Protein AF-A0A916VW01-F1 (afdb_monomer_lite)

Structure (mmCIF, N/CA/C/O backbone):
data_AF-A0A916VW01-F1
#
_entry.id   AF-A0A916VW01-F1
#
loop_
_atom_site.group_PDB
_atom_site.id
_atom_site.type_symbol
_atom_site.label_atom_id
_atom_site.label_alt_id
_atom_site.label_comp_id
_atom_site.label_asym_id
_atom_site.label_entity_id
_atom_site.label_seq_id
_atom_site.pdbx_PDB_ins_code
_atom_site.Cartn_x
_atom_site.Cartn_y
_atom_site.Cartn_z
_atom_site.occupancy
_atom_site.B_iso_or_equiv
_atom_site.auth_seq_id
_atom_site.auth_comp_id
_atom_site.auth_asym_id
_atom_site.auth_atom_id
_atom_site.pdbx_PDB_model_num
ATOM 1 N N . MET A 1 1 ? 14.155 -18.644 13.201 1.00 43.50 1 MET A N 1
ATOM 2 C CA . MET A 1 1 ? 13.902 -17.937 11.927 1.00 43.50 1 MET A CA 1
ATOM 3 C C . MET A 1 1 ? 12.798 -16.936 12.196 1.00 43.50 1 MET A C 1
ATOM 5 O O . MET A 1 1 ? 11.832 -17.319 12.841 1.00 43.50 1 MET A O 1
ATOM 9 N N . GLY A 1 2 ? 12.979 -15.667 11.829 1.00 43.50 2 GLY A N 1
ATOM 10 C CA . GLY A 1 2 ? 11.945 -14.651 12.034 1.00 43.50 2 GLY A CA 1
ATOM 11 C C . GLY A 1 2 ? 10.813 -14.862 11.033 1.00 43.50 2 GLY A C 1
ATOM 12 O O . GLY A 1 2 ? 11.065 -14.844 9.836 1.00 43.50 2 GLY A O 1
ATOM 13 N N . SER A 1 3 ? 9.594 -15.077 11.519 1.00 70.31 3 SER A N 1
ATOM 14 C CA . SER A 1 3 ? 8.375 -15.223 10.708 1.00 70.31 3 SER A CA 1
ATOM 15 C C . SER A 1 3 ? 7.784 -13.880 10.250 1.00 70.31 3 SER A C 1
ATOM 17 O O . SER A 1 3 ? 6.682 -13.856 9.722 1.00 70.31 3 SER A O 1
ATOM 19 N N . ASN A 1 4 ? 8.491 -12.766 10.480 1.00 82.12 4 ASN A N 1
ATOM 20 C CA . ASN A 1 4 ? 8.016 -11.396 10.248 1.00 82.12 4 ASN A CA 1
ATOM 21 C C . ASN A 1 4 ? 8.783 -10.689 9.115 1.00 82.12 4 ASN A C 1
ATOM 23 O O . ASN A 1 4 ? 9.043 -9.492 9.182 1.00 82.12 4 ASN A O 1
ATOM 27 N N . LEU A 1 5 ? 9.240 -11.452 8.122 1.00 84.75 5 LEU A N 1
ATOM 28 C CA . LEU A 1 5 ? 9.923 -10.936 6.939 1.00 84.75 5 LEU A CA 1
ATOM 29 C C . LEU A 1 5 ? 9.284 -11.552 5.700 1.00 84.75 5 LEU A C 1
ATOM 31 O O . LEU A 1 5 ? 9.035 -12.756 5.664 1.00 84.75 5 LEU A O 1
ATOM 35 N N . ILE A 1 6 ? 9.075 -10.724 4.684 1.00 86.81 6 ILE A N 1
ATOM 36 C CA . ILE A 1 6 ? 8.601 -11.131 3.362 1.00 86.81 6 ILE A CA 1
ATOM 37 C C . ILE A 1 6 ? 9.584 -10.643 2.297 1.00 86.81 6 ILE A C 1
ATOM 39 O O . ILE A 1 6 ? 10.307 -9.667 2.509 1.00 86.81 6 ILE A O 1
ATOM 43 N N . ALA A 1 7 ? 9.631 -11.329 1.156 1.00 86.88 7 ALA A N 1
ATOM 44 C CA . ALA A 1 7 ? 10.385 -10.839 0.010 1.00 86.88 7 ALA A CA 1
ATOM 45 C C . ALA A 1 7 ? 9.681 -9.601 -0.563 1.00 86.88 7 ALA A C 1
ATOM 47 O O . ALA A 1 7 ? 8.494 -9.651 -0.876 1.00 86.88 7 ALA A O 1
ATOM 48 N N . GLN A 1 8 ? 10.402 -8.490 -0.701 1.00 87.50 8 GLN A N 1
ATOM 49 C CA . GLN A 1 8 ? 9.854 -7.255 -1.256 1.00 87.50 8 GLN A CA 1
ATOM 50 C C . GLN A 1 8 ? 10.768 -6.666 -2.327 1.00 87.50 8 GLN A C 1
ATOM 52 O O . GLN A 1 8 ? 11.995 -6.723 -2.201 1.00 87.50 8 GLN A O 1
ATOM 57 N N . SER A 1 9 ? 10.159 -6.067 -3.351 1.00 87.62 9 SER A N 1
ATOM 58 C CA . SER A 1 9 ? 10.834 -5.200 -4.315 1.00 87.62 9 SER A CA 1
ATOM 59 C C . SER A 1 9 ? 11.590 -4.092 -3.582 1.00 87.62 9 SER A C 1
ATOM 61 O O . SER A 1 9 ? 11.081 -3.498 -2.626 1.00 87.62 9 SER A O 1
ATOM 63 N N . MET A 1 10 ? 12.807 -3.784 -4.039 1.00 84.94 10 MET A N 1
ATOM 64 C CA . MET A 1 10 ? 13.598 -2.703 -3.446 1.00 84.94 10 MET A CA 1
ATOM 65 C C . MET A 1 10 ? 12.913 -1.349 -3.608 1.00 84.94 10 MET A C 1
ATOM 67 O O . MET A 1 10 ? 12.972 -0.537 -2.691 1.00 84.94 10 MET A O 1
ATOM 71 N N . ASP A 1 11 ? 12.218 -1.122 -4.719 1.00 86.12 11 ASP A N 1
ATOM 72 C CA . ASP A 1 11 ? 11.511 0.140 -4.953 1.00 86.12 11 ASP A CA 1
ATOM 73 C C . ASP A 1 11 ? 10.243 0.256 -4.108 1.00 86.12 11 ASP A C 1
ATOM 75 O O . ASP A 1 11 ? 9.796 1.367 -3.843 1.00 86.12 11 ASP A O 1
ATOM 79 N N . ASN A 1 12 ? 9.711 -0.868 -3.615 1.00 85.00 12 ASN A N 1
ATOM 80 C CA . ASN A 1 12 ? 8.620 -0.875 -2.648 1.00 85.00 12 ASN A CA 1
ATOM 81 C C . ASN A 1 12 ? 9.149 -0.753 -1.207 1.00 85.00 12 ASN A C 1
ATOM 83 O O . ASN A 1 12 ? 8.547 -0.045 -0.420 1.00 85.00 12 ASN A O 1
ATOM 87 N N . ASN A 1 13 ? 10.304 -1.326 -0.846 1.00 81.06 13 ASN A N 1
ATOM 88 C CA . ASN A 1 13 ? 10.780 -1.405 0.552 1.00 81.06 13 ASN A CA 1
ATOM 89 C C . ASN A 1 13 ? 12.009 -0.529 0.897 1.00 81.06 13 ASN A C 1
ATOM 91 O O . ASN A 1 13 ? 12.619 -0.662 1.962 1.00 81.06 13 ASN A O 1
ATOM 95 N N . ARG A 1 14 ? 12.469 0.340 -0.006 1.00 73.94 14 ARG A N 1
ATOM 96 C CA . ARG A 1 14 ? 13.688 1.122 0.253 1.00 73.94 14 ARG A CA 1
ATOM 97 C C . ARG A 1 14 ? 13.527 2.091 1.436 1.00 73.94 14 ARG A C 1
ATOM 99 O O . ARG A 1 14 ? 12.605 2.896 1.489 1.00 73.94 14 ARG A O 1
ATOM 106 N N . ARG A 1 15 ? 14.577 2.089 2.273 1.00 64.06 15 ARG A N 1
ATOM 107 C CA . ARG A 1 15 ? 14.915 2.998 3.393 1.00 64.06 15 ARG A CA 1
ATOM 108 C C . ARG A 1 15 ? 14.282 2.708 4.757 1.00 64.06 15 ARG A C 1
ATOM 110 O O . ARG A 1 15 ? 13.551 3.520 5.289 1.00 64.06 15 ARG A O 1
ATOM 117 N N . PHE A 1 16 ? 14.817 1.722 5.471 1.00 49.09 16 PHE A N 1
ATOM 118 C CA . PHE A 1 16 ? 14.665 1.670 6.934 1.00 49.09 16 PHE A CA 1
ATOM 119 C C . PHE A 1 16 ? 15.464 2.753 7.709 1.00 49.09 16 PHE A C 1
ATOM 121 O O . PHE A 1 16 ? 15.308 2.836 8.918 1.00 49.09 16 PHE A O 1
ATOM 128 N N . ASN A 1 17 ? 16.321 3.580 7.070 1.00 38.19 17 ASN A N 1
ATOM 129 C CA . ASN A 1 17 ? 17.355 4.359 7.793 1.00 38.19 17 ASN A CA 1
ATOM 130 C C . ASN A 1 17 ? 17.701 5.791 7.285 1.00 38.19 17 ASN A C 1
ATOM 132 O O . ASN A 1 17 ? 18.736 6.317 7.693 1.00 38.19 17 ASN A O 1
ATOM 136 N N . GLN A 1 18 ? 16.932 6.464 6.407 1.00 42.19 18 GLN A N 1
ATOM 137 C CA . GLN A 1 18 ? 17.301 7.831 5.950 1.00 42.19 18 GLN A CA 1
ATOM 138 C C . GLN A 1 18 ? 16.128 8.822 5.807 1.00 42.19 18 GLN A C 1
ATOM 140 O O . GLN A 1 18 ? 15.109 8.522 5.199 1.00 42.19 18 GLN A O 1
ATOM 145 N N . VAL A 1 19 ? 16.348 10.053 6.292 1.00 44.25 19 VAL A N 1
ATOM 146 C CA . VAL A 1 19 ? 15.356 11.117 6.579 1.00 44.25 19 VAL A CA 1
ATOM 147 C C . VAL A 1 19 ? 14.837 11.897 5.348 1.00 44.25 19 VAL A C 1
ATOM 149 O O . VAL A 1 19 ? 13.942 12.724 5.487 1.00 44.25 19 VAL A O 1
ATOM 152 N N . ASN A 1 20 ? 15.317 11.649 4.122 1.00 45.75 20 ASN A N 1
ATOM 153 C CA . ASN A 1 20 ? 14.951 12.494 2.966 1.00 45.75 20 ASN A CA 1
ATOM 154 C C . ASN A 1 20 ? 13.658 12.047 2.233 1.00 45.75 20 ASN A C 1
ATOM 156 O O . ASN A 1 20 ? 13.662 10.952 1.669 1.00 45.75 20 ASN A O 1
ATOM 160 N N . PRO A 1 21 ? 12.602 12.894 2.169 1.00 43.62 21 PRO A N 1
ATOM 161 C CA . PRO A 1 21 ? 11.276 12.542 1.643 1.00 43.62 21 PRO A CA 1
ATOM 162 C C . PRO A 1 21 ? 11.093 12.411 0.112 1.00 43.62 21 PRO A C 1
ATOM 164 O O . PRO A 1 21 ? 10.232 11.621 -0.254 1.00 43.62 21 PRO A O 1
ATOM 167 N N . PRO A 1 22 ? 11.851 13.041 -0.816 1.00 51.31 22 PRO A N 1
ATOM 168 C CA . PRO A 1 22 ? 11.537 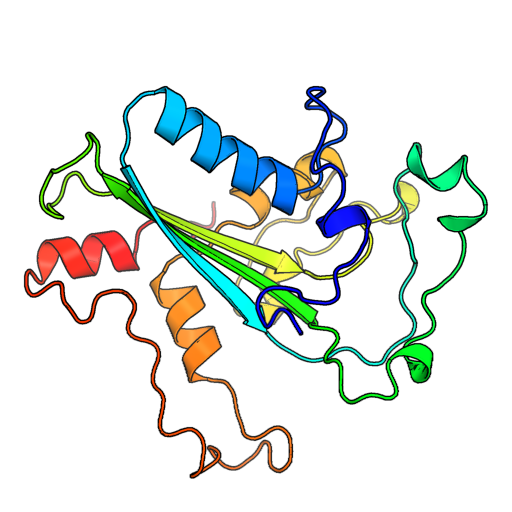12.895 -2.251 1.00 51.31 22 PRO A CA 1
ATOM 169 C C . PRO A 1 22 ? 11.990 11.552 -2.867 1.00 51.31 22 PRO A C 1
ATOM 171 O O . PRO A 1 22 ? 11.838 11.331 -4.062 1.00 51.31 22 PRO A O 1
ATOM 174 N N . ILE A 1 23 ? 12.577 10.657 -2.062 1.00 62.66 23 ILE A N 1
ATOM 175 C CA . ILE A 1 23 ? 13.212 9.393 -2.489 1.00 62.66 23 ILE A CA 1
ATOM 176 C C . ILE A 1 23 ? 12.640 8.195 -1.696 1.00 62.66 23 ILE A C 1
ATOM 178 O O . ILE A 1 23 ? 13.183 7.092 -1.718 1.00 62.66 23 ILE A O 1
ATOM 182 N N . GLY A 1 24 ? 11.576 8.397 -0.912 1.00 72.31 24 GLY A N 1
ATOM 183 C CA . GLY A 1 24 ? 10.898 7.301 -0.212 1.00 72.31 24 GLY A CA 1
ATOM 184 C C . GLY A 1 24 ? 10.227 6.349 -1.203 1.00 72.31 24 GLY A C 1
ATOM 185 O O . GLY A 1 24 ? 9.861 6.765 -2.302 1.00 72.31 24 GLY A O 1
ATOM 186 N N . SER A 1 25 ? 10.117 5.065 -0.865 1.00 85.75 25 SER A N 1
ATOM 187 C CA . SER A 1 25 ? 9.126 4.197 -1.513 1.00 85.75 25 SER A CA 1
ATOM 188 C C . SER A 1 25 ? 7.734 4.452 -0.944 1.00 85.75 25 SER A C 1
ATOM 190 O O . SER A 1 25 ? 7.611 5.016 0.146 1.00 85.75 25 SER A O 1
ATOM 192 N N . ALA A 1 26 ? 6.698 3.967 -1.630 1.00 87.19 26 ALA A N 1
ATOM 193 C CA . ALA A 1 26 ? 5.333 3.987 -1.110 1.00 87.19 26 ALA A CA 1
ATOM 194 C C . ALA A 1 26 ? 5.246 3.338 0.285 1.00 87.19 26 ALA A C 1
ATOM 196 O O . ALA A 1 26 ? 4.760 3.965 1.225 1.00 87.19 26 ALA A O 1
ATOM 197 N N . TRP A 1 27 ? 5.810 2.135 0.468 1.00 90.44 27 TRP A N 1
ATOM 198 C CA . TRP A 1 27 ? 5.798 1.444 1.766 1.00 90.44 27 TRP A CA 1
ATOM 199 C C . TRP A 1 27 ? 6.474 2.245 2.883 1.00 90.44 27 TRP A C 1
ATOM 201 O O . TRP A 1 27 ? 5.930 2.361 3.982 1.00 90.44 27 TRP A O 1
ATOM 211 N N . PHE A 1 28 ? 7.642 2.833 2.602 1.00 88.50 28 PHE A N 1
ATOM 212 C CA . PHE A 1 28 ? 8.344 3.676 3.566 1.00 88.50 28 PHE A CA 1
ATOM 213 C C . PHE A 1 28 ? 7.523 4.916 3.927 1.00 88.50 28 PHE A C 1
ATOM 215 O O . PHE A 1 28 ? 7.447 5.294 5.095 1.00 88.50 28 PHE A O 1
ATOM 222 N N . ASN A 1 29 ? 6.892 5.551 2.940 1.00 87.88 29 ASN A N 1
ATOM 223 C CA . ASN A 1 29 ? 6.075 6.736 3.170 1.00 87.88 29 ASN A CA 1
ATOM 224 C C . ASN A 1 29 ? 4.823 6.410 4.001 1.00 87.88 29 ASN A C 1
ATOM 226 O O . ASN A 1 29 ? 4.477 7.193 4.885 1.00 87.88 29 ASN A O 1
ATOM 230 N N . ILE A 1 30 ? 4.216 5.233 3.808 1.00 91.06 30 ILE A N 1
ATOM 231 C CA . ILE A 1 30 ? 3.132 4.717 4.660 1.00 91.06 30 ILE A CA 1
ATOM 232 C C . ILE A 1 30 ? 3.621 4.538 6.107 1.00 91.06 30 ILE A C 1
ATOM 234 O O . ILE A 1 30 ? 2.972 4.982 7.055 1.00 91.06 30 ILE A O 1
ATOM 238 N N . GLU A 1 31 ? 4.788 3.920 6.306 1.00 91.12 31 GLU A N 1
ATOM 239 C CA . GLU A 1 31 ? 5.371 3.731 7.644 1.00 91.12 31 GLU A CA 1
ATOM 240 C C . GLU A 1 31 ? 5.700 5.053 8.326 1.00 91.12 31 GLU A C 1
ATOM 242 O O . GLU A 1 31 ? 5.422 5.231 9.513 1.00 91.12 31 GLU A O 1
ATOM 247 N N . LYS A 1 32 ? 6.238 6.005 7.565 1.00 89.69 32 LYS A N 1
ATOM 248 C CA . LYS A 1 32 ? 6.529 7.352 8.041 1.00 89.69 32 LYS A CA 1
ATOM 249 C C . LYS A 1 32 ? 5.256 8.109 8.417 1.00 89.69 32 LYS A C 1
ATOM 251 O O . LYS A 1 32 ? 5.256 8.790 9.437 1.00 89.69 32 LYS A O 1
ATOM 256 N N . PHE A 1 33 ? 4.184 7.995 7.633 1.00 90.19 33 PHE A N 1
ATOM 257 C CA . PHE A 1 33 ? 2.887 8.595 7.950 1.00 90.19 33 PHE A CA 1
ATOM 258 C C . PHE A 1 33 ? 2.371 8.114 9.315 1.00 90.19 33 PHE A C 1
ATOM 260 O O . PHE A 1 33 ? 2.067 8.933 10.185 1.00 90.19 33 PHE A O 1
ATOM 267 N N . ILE A 1 34 ? 2.374 6.796 9.539 1.00 91.19 34 ILE A N 1
ATOM 268 C CA . ILE A 1 34 ? 1.975 6.195 10.820 1.00 91.19 34 ILE A CA 1
ATOM 269 C C . ILE A 1 34 ? 2.911 6.662 11.947 1.00 91.19 34 ILE A C 1
ATOM 271 O O . ILE A 1 34 ? 2.442 7.117 12.991 1.00 91.19 34 ILE A O 1
ATOM 275 N N . GLY A 1 35 ? 4.230 6.611 11.727 1.00 91.44 35 GLY A N 1
ATOM 276 C CA . GLY A 1 35 ? 5.242 7.021 12.704 1.00 91.44 35 GLY A CA 1
ATOM 277 C C . GLY A 1 35 ? 5.094 8.477 13.151 1.00 91.44 35 GLY A C 1
ATOM 278 O O . GLY A 1 35 ? 5.057 8.748 14.349 1.00 91.44 35 GLY A O 1
ATOM 279 N N . ASN A 1 36 ? 4.899 9.404 12.210 1.00 90.88 36 ASN A N 1
ATOM 280 C CA . ASN A 1 36 ? 4.637 10.814 12.511 1.00 90.88 36 ASN A CA 1
ATOM 281 C C . ASN A 1 36 ? 3.364 10.993 13.355 1.00 90.88 36 ASN A C 1
ATOM 283 O O . ASN A 1 36 ? 3.303 11.863 14.221 1.00 90.88 36 ASN A O 1
ATOM 287 N N . GLY A 1 37 ? 2.328 10.183 13.113 1.00 91.44 37 GLY A N 1
ATOM 288 C CA . GLY A 1 37 ? 1.116 10.210 13.925 1.00 91.44 37 GLY A CA 1
ATOM 289 C C . GLY A 1 37 ? 1.363 9.752 15.366 1.00 91.44 37 GLY A C 1
ATOM 290 O O . GLY A 1 37 ? 0.828 10.362 16.291 1.00 91.44 37 GLY A O 1
ATOM 291 N N . VAL A 1 38 ? 2.192 8.721 15.561 1.00 93.00 38 VAL A N 1
ATOM 292 C CA . VAL A 1 38 ? 2.619 8.273 16.898 1.00 93.00 38 VAL A CA 1
ATOM 293 C C . VAL A 1 38 ? 3.395 9.381 17.610 1.00 93.00 38 VAL A C 1
ATOM 295 O O . VAL A 1 38 ? 3.111 9.683 18.767 1.00 93.00 38 VAL A O 1
ATOM 298 N N . GLU A 1 39 ? 4.323 10.047 16.917 1.00 92.12 39 GLU A N 1
ATOM 299 C CA . GLU A 1 39 ? 5.054 11.206 17.454 1.00 92.12 39 GLU A CA 1
ATOM 300 C C . GLU A 1 39 ? 4.118 12.370 17.826 1.00 92.12 39 GLU A C 1
ATOM 302 O O . GLU A 1 39 ? 4.373 13.091 18.791 1.00 92.12 39 GLU A O 1
ATOM 307 N N . ALA A 1 40 ? 3.001 12.520 17.108 1.00 92.25 40 ALA A N 1
ATOM 308 C CA . ALA A 1 40 ? 1.947 13.488 17.408 1.00 92.25 40 ALA A CA 1
ATOM 309 C C . ALA A 1 40 ? 0.992 13.053 18.543 1.00 92.25 40 ALA A C 1
ATOM 311 O O . ALA A 1 40 ? 0.084 13.806 18.896 1.00 92.25 40 ALA A O 1
ATOM 312 N N . GLY A 1 41 ? 1.186 11.869 19.135 1.00 93.12 41 GLY A N 1
ATOM 313 C CA . GLY A 1 41 ? 0.414 11.369 20.276 1.00 93.12 41 GLY A CA 1
ATOM 314 C C . GLY A 1 41 ? -0.803 10.510 19.925 1.00 93.12 41 GLY A C 1
ATOM 315 O O . GLY A 1 41 ? -1.553 10.149 20.837 1.00 93.12 41 GLY A O 1
ATOM 316 N N . LYS A 1 42 ? -0.999 10.164 18.644 1.00 94.81 42 LYS A N 1
ATOM 317 C CA . LYS A 1 42 ? -1.993 9.161 18.236 1.00 94.81 42 LYS A CA 1
ATOM 318 C C . LYS A 1 42 ? -1.532 7.760 18.648 1.00 94.81 42 LYS A C 1
ATOM 320 O O . LYS A 1 42 ? -0.337 7.480 18.736 1.00 94.81 42 LYS A O 1
ATOM 325 N N . GLU A 1 43 ? -2.485 6.863 18.848 1.00 95.50 43 GLU A N 1
ATOM 326 C CA . GLU A 1 43 ? -2.221 5.428 18.985 1.00 95.50 43 GLU A CA 1
ATOM 327 C C . GLU A 1 43 ? -2.668 4.707 17.717 1.00 95.50 43 GLU A C 1
ATOM 329 O O . GLU A 1 43 ? -3.702 5.047 17.151 1.00 95.50 43 GLU A O 1
ATOM 334 N N . TYR A 1 44 ? -1.880 3.733 17.261 1.00 94.94 44 TYR A N 1
ATOM 335 C CA . TYR A 1 44 ? -2.175 2.966 16.055 1.00 94.94 44 TYR A CA 1
ATOM 336 C C . TYR A 1 44 ? -2.157 1.470 16.342 1.00 94.94 44 TYR A C 1
ATOM 338 O O . TYR A 1 44 ? -1.171 0.940 16.856 1.00 94.94 44 TYR A O 1
ATOM 346 N N . TYR A 1 45 ? -3.210 0.782 15.910 1.00 94.06 45 TYR A N 1
ATOM 347 C CA . TYR A 1 45 ? -3.260 -0.674 15.828 1.00 94.06 45 TYR A CA 1
ATOM 348 C C . TYR A 1 45 ? -2.983 -1.077 14.388 1.00 94.06 45 TYR A C 1
ATOM 350 O O . TYR A 1 45 ? -3.820 -0.855 13.515 1.00 94.06 45 TYR A O 1
ATOM 358 N N . VAL A 1 46 ? -1.791 -1.619 14.138 1.00 94.62 46 VAL A N 1
ATOM 359 C CA . VAL A 1 46 ? -1.307 -1.902 12.783 1.00 94.62 46 VAL A CA 1
ATOM 360 C C . VAL A 1 46 ? -1.298 -3.400 12.525 1.00 94.62 46 VAL A C 1
ATOM 362 O O . VAL A 1 46 ? -0.692 -4.163 13.278 1.00 94.62 46 VAL A O 1
ATOM 365 N N . VAL A 1 47 ? -1.907 -3.807 11.416 1.00 94.06 47 VAL A N 1
ATOM 366 C CA . VAL A 1 47 ? -1.803 -5.158 10.864 1.00 94.06 47 VAL A CA 1
ATOM 367 C C . VAL A 1 47 ? -1.219 -5.042 9.462 1.00 94.06 47 VAL A C 1
ATOM 369 O O . VAL A 1 47 ? -1.607 -4.176 8.684 1.00 94.06 47 VAL A O 1
ATOM 372 N N . ALA A 1 48 ? -0.257 -5.895 9.133 1.00 93.88 48 ALA A N 1
ATOM 373 C CA . ALA A 1 48 ? 0.371 -5.902 7.820 1.00 93.88 48 ALA A CA 1
ATOM 374 C C . ALA A 1 48 ? 0.508 -7.327 7.303 1.00 93.88 48 ALA A C 1
ATOM 376 O O . ALA A 1 48 ? 0.640 -8.278 8.078 1.00 93.88 48 ALA A O 1
ATOM 377 N N . GLY A 1 49 ? 0.515 -7.463 5.985 1.00 92.62 49 GLY A N 1
ATOM 378 C CA . GLY A 1 49 ? 0.658 -8.752 5.342 1.00 92.62 49 GLY A CA 1
ATOM 379 C C . GLY A 1 49 ? 0.948 -8.631 3.857 1.00 92.62 49 GLY A C 1
ATOM 380 O O . GLY A 1 49 ? 1.359 -7.589 3.345 1.00 92.62 49 GLY A O 1
ATOM 381 N N . SER A 1 50 ? 0.757 -9.747 3.167 1.00 91.62 50 SER A N 1
ATOM 382 C CA . SER A 1 50 ? 0.983 -9.847 1.731 1.00 91.62 50 SER A CA 1
ATOM 383 C C . SER A 1 50 ? -0.064 -10.727 1.051 1.00 91.62 50 SER A C 1
ATOM 385 O O . SER A 1 50 ? -0.769 -11.480 1.734 1.00 91.62 50 SER A O 1
ATOM 387 N N . LEU A 1 51 ? -0.219 -10.572 -0.264 1.00 89.56 51 LEU A N 1
ATOM 388 C CA . LEU A 1 51 ? -1.207 -11.237 -1.121 1.00 89.56 51 LEU A CA 1
ATOM 389 C C . LEU A 1 51 ? -0.546 -11.670 -2.445 1.00 89.56 51 LEU A C 1
ATOM 391 O O . LEU A 1 51 ? 0.364 -10.999 -2.933 1.00 89.56 51 LEU A O 1
ATOM 395 N N . GLY A 1 52 ? -1.033 -12.772 -3.020 1.00 86.19 52 GLY A N 1
ATOM 396 C CA . GLY A 1 52 ? -0.557 -13.312 -4.298 1.00 86.19 52 GLY A CA 1
ATOM 397 C C . GLY A 1 52 ? 0.816 -13.976 -4.199 1.00 86.19 52 GLY A C 1
ATOM 398 O O . GLY A 1 52 ? 1.409 -14.040 -3.119 1.00 86.19 52 GLY A O 1
ATOM 399 N N . ASN A 1 53 ? 1.308 -14.507 -5.319 1.00 84.81 53 ASN A N 1
ATOM 400 C CA . ASN A 1 53 ? 2.619 -15.146 -5.369 1.00 84.81 53 ASN A CA 1
ATOM 401 C C . ASN A 1 53 ? 3.222 -15.047 -6.777 1.00 84.81 53 ASN A C 1
ATOM 403 O O . ASN A 1 53 ? 2.825 -15.779 -7.681 1.00 84.81 53 ASN A O 1
ATOM 407 N N . ASP A 1 54 ? 4.229 -14.192 -6.937 1.00 84.56 54 ASP A N 1
ATOM 408 C CA . ASP A 1 54 ? 4.894 -13.933 -8.207 1.00 84.56 54 ASP A CA 1
ATOM 409 C C . ASP A 1 54 ? 6.263 -14.622 -8.284 1.00 84.56 54 ASP A C 1
ATOM 411 O O . ASP A 1 54 ? 7.266 -14.170 -7.727 1.00 84.56 54 ASP A O 1
ATOM 415 N N . TRP A 1 55 ? 6.320 -15.724 -9.030 1.00 82.94 55 TRP A N 1
ATOM 416 C CA . TRP A 1 55 ? 7.569 -16.436 -9.319 1.00 82.94 55 TRP A CA 1
ATOM 417 C C . TRP A 1 55 ? 8.280 -15.938 -10.580 1.00 82.94 55 TRP A C 1
ATOM 419 O O . TRP A 1 55 ? 9.266 -16.548 -11.010 1.00 82.94 55 TRP A O 1
ATOM 429 N N . SER A 1 56 ? 7.787 -14.867 -11.201 1.00 85.38 56 SER A N 1
ATOM 430 C CA . SER A 1 56 ? 8.383 -14.283 -12.392 1.00 85.38 56 SER A CA 1
ATOM 431 C C . SER A 1 56 ? 9.619 -13.444 -12.060 1.00 85.38 56 SER A C 1
ATOM 433 O O . SER A 1 56 ? 9.834 -12.942 -10.956 1.00 85.38 56 SER A O 1
ATOM 435 N N . SER A 1 57 ? 10.509 -13.344 -13.043 1.00 86.38 57 SER A N 1
ATOM 436 C CA . SER A 1 57 ? 11.712 -12.527 -12.941 1.00 86.38 57 SER A CA 1
ATOM 437 C C . SER A 1 57 ? 11.332 -11.050 -13.056 1.00 86.38 57 SER A C 1
ATOM 439 O O . SER A 1 57 ? 10.990 -10.588 -14.141 1.00 86.38 57 SER A O 1
ATOM 441 N N . GLN A 1 58 ? 11.470 -10.294 -11.971 1.00 86.81 58 GLN A N 1
ATOM 442 C CA . GLN A 1 58 ? 11.117 -8.872 -11.902 1.00 86.81 58 GLN A CA 1
ATOM 443 C C . GLN A 1 58 ? 12.354 -7.977 -12.033 1.00 86.81 58 GLN A C 1
ATOM 445 O O . GLN A 1 58 ? 13.455 -8.381 -11.652 1.00 86.81 58 GLN A O 1
ATOM 450 N N . LYS A 1 59 ? 12.214 -6.743 -12.535 1.00 89.56 59 LYS A N 1
ATOM 451 C CA . LYS A 1 59 ? 13.290 -5.741 -12.422 1.00 89.56 59 LYS A CA 1
ATOM 452 C C . LYS A 1 59 ? 13.643 -5.555 -10.945 1.00 89.56 59 LYS A C 1
ATOM 454 O O . LYS A 1 59 ? 12.762 -5.470 -10.098 1.00 89.56 59 LYS A O 1
ATOM 459 N N . LYS A 1 60 ? 14.937 -5.492 -10.624 1.00 88.12 60 LYS A N 1
ATOM 460 C CA . LYS A 1 60 ? 15.381 -5.282 -9.235 1.00 88.12 60 LYS A CA 1
ATOM 461 C C . LYS A 1 60 ? 15.036 -3.888 -8.714 1.00 88.12 60 LYS A C 1
ATOM 463 O O . LYS A 1 60 ? 14.729 -3.741 -7.536 1.00 88.12 60 LYS A O 1
ATOM 468 N N . SER A 1 61 ? 15.175 -2.891 -9.578 1.00 89.31 61 SER A N 1
ATOM 469 C CA . SER A 1 61 ? 14.868 -1.491 -9.321 1.00 89.31 61 SER A CA 1
ATOM 470 C C . SER A 1 61 ? 14.814 -0.755 -10.657 1.00 89.31 61 SER A C 1
ATOM 472 O O . SER A 1 61 ? 15.580 -1.084 -11.565 1.00 89.31 61 SER A O 1
ATOM 474 N N . ASN A 1 62 ? 13.947 0.242 -10.757 1.00 90.31 62 ASN A N 1
ATOM 475 C CA . ASN A 1 62 ? 13.952 1.260 -11.805 1.00 90.31 62 ASN A CA 1
ATOM 476 C C . ASN A 1 62 ? 14.270 2.655 -11.232 1.00 90.31 62 ASN A C 1
ATOM 478 O O . ASN A 1 62 ? 14.384 3.627 -11.983 1.00 90.31 62 ASN A O 1
ATOM 482 N N . ALA A 1 63 ? 14.469 2.757 -9.916 1.00 85.69 63 ALA A N 1
ATOM 483 C CA . ALA A 1 63 ? 14.791 3.995 -9.229 1.00 85.69 63 ALA A CA 1
ATOM 484 C C . ALA A 1 63 ? 16.150 4.576 -9.672 1.00 85.69 63 ALA A C 1
ATOM 486 O O . ALA A 1 63 ? 17.195 3.971 -9.390 1.00 85.69 63 ALA A O 1
ATOM 487 N N . PRO A 1 64 ? 16.191 5.769 -10.301 1.00 84.44 64 PRO A N 1
ATOM 488 C CA . PRO A 1 64 ? 17.416 6.332 -10.883 1.00 84.44 64 PRO A CA 1
ATOM 489 C C . PRO A 1 64 ? 18.590 6.437 -9.906 1.00 84.44 64 PRO A C 1
ATOM 491 O O . PRO A 1 64 ? 19.754 6.245 -10.261 1.00 84.44 64 PRO A O 1
ATOM 494 N N . GLU A 1 65 ? 18.299 6.745 -8.650 1.00 81.69 65 GLU A N 1
ATOM 495 C CA . GLU A 1 65 ? 19.277 6.867 -7.582 1.00 81.69 65 GLU A CA 1
ATOM 496 C C . GLU A 1 65 ? 19.887 5.528 -7.152 1.00 81.69 65 GLU A C 1
ATOM 498 O O . GLU A 1 65 ? 21.056 5.517 -6.765 1.00 81.69 65 GLU A O 1
ATOM 503 N N . LEU A 1 66 ? 19.141 4.420 -7.245 1.00 83.38 66 LEU A N 1
ATOM 504 C CA . LEU A 1 66 ? 19.609 3.078 -6.878 1.00 83.38 66 LEU A CA 1
ATOM 505 C C . LEU A 1 66 ? 20.366 2.416 -8.026 1.00 83.38 66 LEU A C 1
ATOM 507 O O . LEU A 1 66 ? 21.317 1.671 -7.786 1.00 83.38 66 LEU A O 1
ATOM 511 N N . LEU A 1 67 ? 20.005 2.743 -9.269 1.00 86.69 67 LEU A N 1
ATOM 512 C CA . LEU A 1 67 ? 20.646 2.225 -10.479 1.00 86.69 67 LEU A CA 1
ATOM 513 C C . LEU A 1 67 ? 22.122 2.629 -10.626 1.00 86.69 67 LEU A C 1
ATOM 515 O O . LEU A 1 67 ? 22.835 2.051 -11.446 1.00 86.69 67 LEU A O 1
ATOM 519 N N . LYS A 1 68 ? 22.620 3.566 -9.811 1.00 84.25 68 LYS A N 1
ATOM 520 C CA . LYS A 1 68 ? 24.052 3.904 -9.731 1.00 84.25 68 LYS A CA 1
ATOM 521 C C . LYS A 1 68 ? 24.910 2.742 -9.221 1.00 84.25 68 LYS A C 1
ATOM 523 O O . LYS A 1 68 ? 26.105 2.701 -9.505 1.00 84.25 68 LYS A O 1
ATOM 528 N N . GLU A 1 69 ? 24.318 1.801 -8.488 1.00 84.50 69 GLU A N 1
ATOM 529 C CA . GLU A 1 69 ? 25.0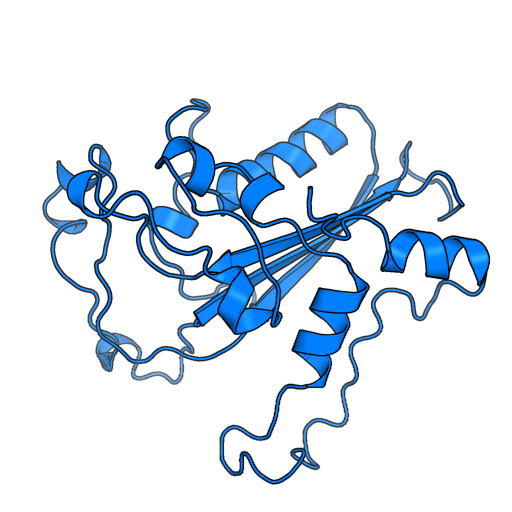06 0.630 -7.953 1.00 84.50 69 GLU A CA 1
ATOM 530 C C . GLU A 1 69 ? 24.709 -0.615 -8.810 1.00 84.50 69 GLU A C 1
ATOM 532 O O . GLU A 1 69 ? 23.544 -0.992 -8.957 1.00 84.50 69 GLU A O 1
ATOM 537 N N . PRO A 1 70 ? 25.729 -1.327 -9.331 1.00 88.31 70 PRO A N 1
ATOM 538 C CA . PRO A 1 70 ? 25.521 -2.493 -10.198 1.00 88.31 70 PRO A CA 1
ATOM 539 C C . PRO A 1 70 ? 24.680 -3.618 -9.577 1.00 88.31 70 PRO A C 1
ATOM 541 O O . PRO A 1 70 ? 24.028 -4.376 -10.293 1.00 88.31 70 PRO A O 1
ATOM 544 N N . LEU A 1 71 ? 24.671 -3.737 -8.244 1.00 86.44 71 LEU A N 1
ATOM 545 C CA . LEU A 1 71 ? 23.875 -4.742 -7.533 1.00 86.44 71 LEU A CA 1
ATOM 546 C C . LEU A 1 71 ? 22.366 -4.557 -7.761 1.00 86.44 71 LEU A C 1
ATOM 548 O O . LEU A 1 71 ? 21.643 -5.557 -7.847 1.00 86.44 71 LEU A O 1
ATOM 552 N N . ASN A 1 72 ? 21.925 -3.304 -7.911 1.00 86.12 72 ASN A N 1
ATOM 553 C CA . ASN A 1 72 ? 20.522 -2.917 -8.058 1.00 86.12 72 ASN A CA 1
ATOM 554 C C . ASN A 1 72 ? 20.031 -2.995 -9.509 1.00 86.12 72 ASN A C 1
ATOM 556 O O . ASN A 1 72 ? 18.846 -2.821 -9.768 1.00 86.12 72 ASN A O 1
ATOM 560 N N . GLN A 1 73 ? 20.928 -3.294 -10.451 1.00 87.44 73 GLN A N 1
ATOM 561 C CA . GLN A 1 73 ? 20.610 -3.430 -11.867 1.00 87.44 73 GLN A CA 1
ATOM 562 C C . GLN A 1 73 ? 20.208 -4.869 -12.236 1.00 87.44 73 GLN A C 1
ATOM 564 O O . GLN A 1 73 ? 20.580 -5.855 -11.578 1.00 87.44 73 GLN A O 1
ATOM 569 N N . GLY A 1 74 ? 19.483 -4.986 -13.351 1.00 90.25 74 GLY A N 1
ATOM 570 C CA . GLY A 1 74 ? 19.024 -6.252 -13.918 1.00 90.25 74 GLY A CA 1
ATOM 571 C C . GLY A 1 74 ? 17.746 -6.772 -13.263 1.00 90.25 74 GLY A C 1
ATOM 572 O O . GLY A 1 74 ? 16.940 -6.002 -12.742 1.00 90.25 74 GLY A O 1
ATOM 573 N N . TYR A 1 75 ? 17.568 -8.091 -13.303 1.00 89.88 75 TYR A N 1
ATOM 574 C CA . TYR A 1 75 ? 16.362 -8.757 -12.820 1.00 89.88 75 TYR A CA 1
ATOM 575 C C . TYR A 1 75 ? 16.636 -9.631 -11.590 1.00 89.88 75 TYR A C 1
ATOM 577 O O . TYR A 1 75 ? 17.771 -10.067 -11.348 1.00 89.88 75 TYR A O 1
ATOM 585 N N . THR A 1 76 ? 15.603 -9.855 -10.784 1.00 85.56 76 THR A N 1
ATOM 586 C CA . THR A 1 76 ? 15.597 -10.823 -9.691 1.00 85.56 76 THR A CA 1
ATOM 587 C C . THR A 1 76 ? 15.738 -12.240 -10.252 1.00 85.56 76 THR A C 1
ATOM 589 O O . THR A 1 76 ? 15.515 -12.500 -11.431 1.00 85.56 76 THR A O 1
ATOM 592 N N . ASN A 1 77 ? 16.169 -13.182 -9.412 1.00 84.00 77 ASN A N 1
ATOM 593 C CA . ASN A 1 77 ? 16.179 -14.600 -9.766 1.00 84.00 77 ASN A CA 1
ATOM 594 C C . ASN A 1 77 ? 15.324 -15.360 -8.739 1.00 84.00 77 ASN A C 1
ATOM 596 O O . ASN A 1 77 ? 15.867 -15.780 -7.711 1.00 84.00 77 ASN A O 1
ATOM 600 N N . PRO A 1 78 ? 14.012 -15.523 -9.002 1.00 79.38 78 PRO A N 1
ATOM 601 C CA . PRO A 1 78 ? 13.072 -16.196 -8.105 1.00 79.38 78 PRO A CA 1
ATOM 602 C C . PRO A 1 78 ? 13.488 -17.626 -7.747 1.00 79.38 78 PRO A C 1
ATOM 604 O O . PRO A 1 78 ? 13.271 -18.068 -6.625 1.00 79.38 78 PRO A O 1
ATOM 607 N N . GLN A 1 79 ? 14.200 -18.328 -8.638 1.00 78.62 79 GLN A N 1
ATOM 608 C CA . GLN A 1 79 ? 14.702 -19.687 -8.385 1.00 78.62 79 GLN A CA 1
ATOM 609 C C . GLN A 1 79 ? 15.749 -19.743 -7.260 1.00 78.62 79 GLN A C 1
ATOM 611 O O . GLN A 1 79 ? 16.067 -20.811 -6.746 1.00 78.62 79 GLN A O 1
ATOM 616 N N . LYS A 1 80 ? 16.309 -18.606 -6.825 1.00 73.19 80 LYS A N 1
ATOM 617 C CA . LYS A 1 80 ? 17.151 -18.571 -5.618 1.00 73.19 80 LYS A CA 1
ATOM 618 C C . LYS A 1 80 ? 16.341 -18.690 -4.322 1.00 73.19 80 LYS A C 1
ATOM 620 O O . LYS A 1 80 ? 16.927 -18.997 -3.288 1.00 73.19 80 LYS A O 1
ATOM 625 N N . PHE A 1 81 ? 15.022 -18.502 -4.376 1.00 68.25 81 PHE A N 1
ATOM 626 C CA . PHE A 1 81 ? 14.097 -18.635 -3.247 1.00 68.25 81 PHE A CA 1
ATOM 627 C C . PHE A 1 81 ? 13.504 -20.051 -3.108 1.00 68.25 81 PHE A C 1
ATOM 629 O O . PHE A 1 81 ? 12.516 -20.227 -2.399 1.00 68.25 81 PHE A O 1
ATOM 636 N N . ASN A 1 82 ? 14.155 -21.072 -3.695 1.00 59.06 82 ASN A N 1
ATOM 637 C CA . ASN A 1 82 ? 13.799 -22.509 -3.692 1.00 59.06 82 ASN A CA 1
ATOM 638 C C . ASN A 1 82 ? 13.519 -23.165 -2.311 1.00 59.06 82 ASN A C 1
ATOM 640 O O . ASN A 1 82 ? 13.244 -24.358 -2.250 1.00 59.06 82 ASN A O 1
ATOM 644 N N . ASN A 1 83 ? 13.559 -22.418 -1.205 1.00 63.25 83 ASN A N 1
ATOM 645 C CA . ASN A 1 83 ? 13.214 -22.865 0.148 1.00 63.25 83 ASN A CA 1
ATOM 646 C C . ASN A 1 83 ? 11.752 -22.544 0.535 1.00 63.25 83 ASN A C 1
ATOM 648 O O . ASN A 1 83 ? 11.492 -22.245 1.698 1.00 63.25 83 ASN A O 1
ATOM 652 N N . ASN A 1 84 ? 10.804 -22.569 -0.410 1.00 66.94 84 ASN A N 1
ATOM 653 C CA . ASN A 1 84 ? 9.391 -22.214 -0.183 1.00 66.94 84 ASN A CA 1
ATOM 654 C C . ASN A 1 84 ? 9.172 -20.787 0.367 1.00 66.94 84 ASN A C 1
ATOM 656 O O . ASN A 1 84 ? 8.212 -20.542 1.096 1.00 66.94 84 ASN A O 1
ATOM 660 N N . ILE A 1 85 ? 10.052 -19.833 0.043 1.00 75.75 85 ILE A N 1
ATOM 661 C CA . ILE A 1 85 ? 9.833 -18.425 0.399 1.00 75.75 85 ILE A CA 1
ATOM 662 C C . ILE A 1 85 ? 8.934 -17.816 -0.675 1.00 75.75 85 ILE A C 1
ATOM 664 O O . ILE A 1 85 ? 9.387 -17.607 -1.796 1.00 75.75 85 ILE A O 1
ATOM 668 N N . SER A 1 86 ? 7.674 -17.551 -0.330 1.00 79.69 86 SER A N 1
ATOM 669 C CA . SER A 1 86 ? 6.730 -16.865 -1.218 1.00 79.69 86 SER A CA 1
ATOM 670 C C . SER A 1 86 ? 7.219 -15.451 -1.534 1.00 79.69 86 SER A C 1
ATOM 672 O O . SER A 1 86 ? 7.651 -14.722 -0.633 1.00 79.69 86 SER A O 1
ATOM 674 N N . ILE A 1 87 ? 7.142 -15.068 -2.807 1.00 85.88 87 ILE A N 1
ATOM 675 C CA . ILE A 1 87 ? 7.352 -13.693 -3.255 1.00 85.88 87 ILE A CA 1
ATOM 676 C C . ILE A 1 87 ? 5.960 -13.134 -3.526 1.00 85.88 87 ILE A C 1
ATOM 678 O O . ILE A 1 87 ? 5.345 -13.536 -4.505 1.00 85.88 87 ILE A O 1
ATOM 682 N N . PRO A 1 88 ? 5.411 -12.272 -2.667 1.00 89.50 88 PRO A N 1
ATOM 683 C CA . PRO A 1 88 ? 4.058 -11.793 -2.870 1.00 89.50 88 PRO A CA 1
ATOM 684 C C . PRO A 1 88 ? 3.960 -10.885 -4.092 1.00 89.50 88 PRO A C 1
ATOM 686 O O . PRO A 1 88 ? 4.923 -10.197 -4.424 1.00 89.50 88 PRO A O 1
ATOM 689 N N . GLU A 1 89 ? 2.785 -10.842 -4.710 1.00 91.25 89 GLU A N 1
ATOM 690 C CA . GLU A 1 89 ? 2.450 -9.867 -5.757 1.00 91.25 89 GLU A CA 1
ATOM 691 C C . GLU A 1 89 ? 2.124 -8.500 -5.155 1.00 91.25 89 GLU A C 1
ATOM 693 O O . GLU A 1 89 ? 2.424 -7.466 -5.746 1.00 91.25 89 GLU A O 1
ATOM 698 N N . TRP A 1 90 ? 1.541 -8.497 -3.954 1.00 94.00 90 TRP A N 1
ATOM 699 C CA . TRP A 1 90 ? 1.053 -7.308 -3.269 1.00 94.00 90 TRP A CA 1
ATOM 700 C C . TRP A 1 90 ? 1.415 -7.331 -1.790 1.00 94.00 90 TRP A C 1
ATOM 702 O O . TRP A 1 90 ? 1.451 -8.376 -1.134 1.00 94.00 90 TRP A O 1
ATOM 712 N N . THR A 1 91 ? 1.622 -6.148 -1.232 1.00 94.50 91 THR A N 1
ATOM 713 C CA . THR A 1 91 ? 1.839 -5.932 0.197 1.00 94.50 91 THR A CA 1
ATOM 714 C C . THR A 1 91 ? 0.798 -4.972 0.719 1.00 94.50 91 THR A C 1
ATOM 716 O O . THR A 1 91 ? 0.501 -3.981 0.064 1.00 94.50 91 THR A O 1
ATOM 719 N N . TRP A 1 92 ? 0.246 -5.246 1.894 1.00 95.56 92 TRP A N 1
ATOM 720 C CA . TRP A 1 92 ? -0.829 -4.435 2.451 1.00 95.56 92 TRP A CA 1
ATOM 721 C C . TRP A 1 92 ? -0.585 -4.109 3.918 1.00 95.56 92 TRP A C 1
ATOM 723 O O . TRP A 1 92 ? 0.087 -4.851 4.642 1.00 95.56 92 TRP A O 1
ATOM 733 N N . LYS A 1 93 ? -1.150 -2.986 4.356 1.00 96.19 93 LYS A N 1
ATOM 734 C CA . LYS A 1 93 ? -1.111 -2.520 5.739 1.00 96.19 93 LYS A CA 1
ATOM 735 C C . LYS A 1 93 ? -2.426 -1.839 6.084 1.00 96.19 93 LYS A C 1
ATOM 737 O O . LYS A 1 93 ? -2.850 -0.939 5.368 1.00 96.19 93 LYS A O 1
ATOM 742 N N . SER A 1 94 ? -3.039 -2.251 7.185 1.00 96.31 94 SER A N 1
ATOM 743 C CA . SER A 1 94 ? -4.159 -1.555 7.806 1.00 96.31 94 SER A CA 1
ATOM 744 C C . SER A 1 94 ? -3.720 -0.971 9.143 1.00 96.31 94 SER A C 1
ATOM 746 O O . SER A 1 94 ? -2.923 -1.564 9.874 1.00 96.31 94 SER A O 1
ATOM 748 N N . ALA A 1 95 ? -4.217 0.218 9.452 1.00 95.94 95 ALA A N 1
ATOM 749 C CA . ALA A 1 95 ? -3.971 0.899 10.705 1.00 95.94 95 ALA A CA 1
ATOM 750 C C . ALA A 1 95 ? -5.269 1.538 11.203 1.00 95.94 95 ALA A C 1
ATOM 752 O O . ALA A 1 95 ? -5.864 2.353 10.501 1.00 95.94 95 ALA A O 1
ATOM 753 N N . ILE A 1 96 ? -5.690 1.186 12.417 1.00 95.12 96 ILE A N 1
ATOM 754 C CA . ILE A 1 96 ? -6.755 1.900 13.129 1.00 95.12 96 ILE A CA 1
ATOM 755 C C . ILE A 1 96 ? -6.079 2.926 14.027 1.00 95.12 96 ILE A C 1
ATOM 757 O O . ILE A 1 96 ? -5.297 2.556 14.905 1.00 95.12 96 ILE A O 1
ATOM 761 N N . ALA A 1 97 ? -6.360 4.201 13.788 1.00 95.00 97 ALA A N 1
ATOM 762 C CA . ALA A 1 97 ? -5.802 5.321 14.522 1.00 95.00 97 ALA A CA 1
ATOM 763 C C . ALA A 1 97 ? -6.790 5.826 15.571 1.00 95.00 97 ALA A C 1
ATOM 765 O O . ALA A 1 97 ? -7.936 6.145 15.256 1.00 95.00 97 ALA A O 1
ATOM 766 N N . LEU A 1 98 ? -6.317 5.967 16.803 1.00 95.25 98 LEU A N 1
ATOM 767 C CA . LEU A 1 98 ? -7.008 6.673 17.869 1.00 95.25 98 LEU A CA 1
ATOM 768 C C . LEU A 1 98 ? -6.421 8.076 18.035 1.00 95.25 98 LEU A C 1
ATOM 770 O O . LEU A 1 98 ? -5.201 8.250 17.930 1.00 95.25 98 LEU A O 1
ATOM 774 N N . PRO A 1 99 ? -7.252 9.082 18.355 1.00 92.31 99 PRO A N 1
ATOM 775 C CA . PRO A 1 99 ? -6.788 10.459 18.487 1.00 92.31 99 PRO A CA 1
ATOM 776 C C . PRO A 1 99 ? -5.791 10.642 19.637 1.00 92.31 99 PRO A C 1
ATOM 778 O O . PRO A 1 99 ? -4.969 11.558 19.581 1.00 92.31 99 PRO A O 1
ATOM 781 N N . LYS A 1 100 ? -5.845 9.790 20.672 1.00 91.50 100 LYS A N 1
ATOM 782 C CA . LYS A 1 100 ? -4.874 9.742 21.773 1.00 91.50 100 LYS A CA 1
ATOM 783 C C . LYS A 1 100 ? -4.671 8.317 22.270 1.00 91.50 100 LYS A C 1
ATOM 785 O O . LYS A 1 100 ? -5.583 7.496 22.201 1.00 91.50 100 LYS A O 1
ATOM 790 N N . ALA A 1 101 ? -3.497 8.076 22.843 1.00 88.88 101 ALA A N 1
ATOM 791 C CA . ALA A 1 101 ? -3.173 6.806 23.474 1.00 88.88 101 ALA A CA 1
ATOM 792 C C . ALA A 1 101 ? -4.067 6.477 24.684 1.00 88.88 101 ALA A C 1
ATOM 794 O O . ALA A 1 101 ? -4.350 7.341 25.518 1.00 88.88 101 ALA A O 1
ATOM 795 N N . GLY A 1 102 ? -4.458 5.207 24.792 1.00 85.50 102 GLY A N 1
ATOM 796 C CA . GLY A 1 102 ? -5.280 4.646 25.862 1.00 85.50 102 GLY A CA 1
ATOM 797 C C . GLY A 1 102 ? -6.778 4.921 25.729 1.00 85.50 102 GLY A C 1
ATOM 798 O O . GLY A 1 102 ? -7.511 4.696 26.692 1.00 85.50 102 GLY A O 1
ATOM 799 N N . MET A 1 103 ? -7.235 5.440 24.586 1.00 86.94 103 MET A N 1
ATOM 800 C CA . MET A 1 103 ? -8.661 5.633 24.319 1.00 86.94 103 MET A CA 1
ATOM 801 C C . MET A 1 103 ? -9.322 4.330 23.855 1.00 86.94 103 MET A C 1
ATOM 803 O O . MET A 1 103 ? -8.676 3.444 23.305 1.00 86.94 103 MET A O 1
ATOM 807 N N . GLU A 1 104 ? -10.629 4.215 24.073 1.00 88.12 104 GLU A N 1
ATOM 808 C CA . GLU A 1 104 ? -11.424 3.169 23.428 1.00 88.12 104 GLU A CA 1
ATOM 809 C C . GLU A 1 104 ? -11.672 3.528 21.956 1.00 88.12 104 GLU A C 1
ATOM 811 O O . GLU A 1 104 ? -11.629 4.701 21.572 1.00 88.12 104 GLU A O 1
ATOM 816 N N . ILE A 1 105 ? -11.943 2.519 21.124 1.00 87.25 105 ILE A N 1
ATOM 817 C CA . ILE A 1 105 ? -12.311 2.741 19.724 1.00 87.25 105 ILE A CA 1
ATOM 818 C C . ILE A 1 105 ? -13.727 3.324 19.678 1.00 87.25 105 ILE A C 1
ATOM 820 O O . ILE A 1 105 ? -14.695 2.658 20.038 1.00 87.25 105 ILE A O 1
ATOM 824 N N . THR A 1 106 ? -13.837 4.571 19.227 1.00 88.75 106 THR A N 1
ATOM 825 C CA . THR A 1 106 ? -15.098 5.311 19.077 1.00 88.75 106 THR A CA 1
ATOM 826 C C . THR A 1 106 ? -15.247 5.832 17.646 1.00 88.75 106 THR A C 1
ATOM 828 O O . THR A 1 106 ? -14.429 5.540 16.775 1.00 88.75 106 THR A O 1
ATOM 831 N N . SER A 1 107 ? -16.268 6.651 17.391 1.00 86.56 107 SER A N 1
ATOM 832 C CA . SER A 1 107 ? -16.460 7.338 16.107 1.00 86.56 107 SER A CA 1
ATOM 833 C C . SER A 1 107 ? -15.338 8.322 15.743 1.00 86.56 107 SER A C 1
ATOM 835 O O . SER A 1 107 ? -15.246 8.722 14.584 1.00 86.56 107 SER A O 1
ATOM 837 N N . GLU A 1 108 ? -14.475 8.696 16.695 1.00 90.12 108 GLU A N 1
ATOM 838 C CA . GLU A 1 108 ? -13.280 9.514 16.443 1.00 90.12 108 GLU A CA 1
ATOM 839 C C . GLU A 1 108 ? -12.097 8.698 15.897 1.00 90.12 108 GLU A C 1
ATOM 841 O O . GLU A 1 108 ? -11.089 9.280 15.496 1.00 90.12 108 GLU A O 1
ATOM 846 N N . ALA A 1 109 ? -12.192 7.364 15.892 1.00 93.06 109 ALA A N 1
ATOM 847 C CA . ALA A 1 109 ? -11.175 6.511 15.298 1.00 93.06 109 ALA A CA 1
ATOM 848 C C . ALA A 1 109 ? -11.199 6.613 13.767 1.00 93.06 109 ALA A C 1
ATOM 850 O O . ALA A 1 109 ? -12.261 6.747 13.155 1.00 93.06 109 ALA A O 1
ATOM 851 N N . GLU A 1 110 ? -10.030 6.507 13.144 1.00 94.00 110 GLU A N 1
ATOM 852 C CA . GLU A 1 110 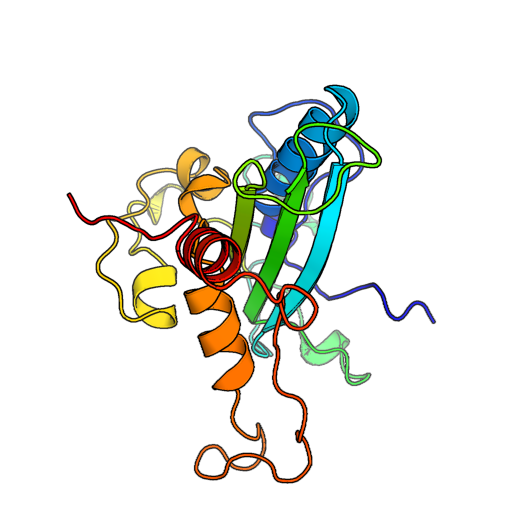? -9.855 6.560 11.688 1.00 94.00 110 GLU A CA 1
ATOM 853 C C . GLU A 1 110 ? -9.196 5.269 11.199 1.00 94.00 110 GLU A C 1
ATOM 855 O O . GLU A 1 110 ? -8.255 4.786 11.834 1.00 94.00 110 GLU A O 1
ATOM 860 N N . ALA A 1 111 ? -9.642 4.723 10.067 1.00 94.69 111 ALA A N 1
ATOM 861 C CA . ALA A 1 111 ? -8.933 3.638 9.394 1.00 94.69 111 ALA A CA 1
ATOM 862 C C . ALA A 1 111 ? -8.075 4.163 8.231 1.00 94.69 111 ALA A C 1
ATOM 864 O O . ALA A 1 111 ? -8.505 4.964 7.397 1.00 94.69 111 ALA A O 1
ATOM 865 N N . PHE A 1 112 ? -6.840 3.673 8.166 1.00 95.44 112 PHE A N 1
ATOM 866 C CA . PHE A 1 112 ? -5.915 3.901 7.063 1.00 95.44 112 PHE A CA 1
ATOM 867 C C . PHE A 1 112 ? -5.495 2.552 6.505 1.00 95.44 112 PHE A C 1
ATOM 869 O O . PHE A 1 112 ? -4.893 1.744 7.217 1.00 95.44 112 PHE A O 1
ATOM 876 N N . VAL A 1 113 ? -5.830 2.294 5.245 1.00 97.00 113 VAL A N 1
ATOM 877 C CA . VAL A 1 113 ? -5.568 1.008 4.608 1.00 97.00 113 VAL A CA 1
ATOM 878 C C . VAL A 1 113 ? -4.896 1.239 3.271 1.00 97.00 113 VAL A C 1
ATOM 880 O O . VAL A 1 113 ? -5.351 2.036 2.455 1.00 97.00 113 VAL A O 1
ATOM 883 N N . TYR A 1 114 ? -3.785 0.542 3.076 1.00 96.31 114 TYR A N 1
ATOM 884 C CA . TYR A 1 114 ? -2.936 0.684 1.909 1.00 96.31 114 TYR A CA 1
ATOM 885 C C . TYR A 1 114 ? -2.605 -0.689 1.343 1.00 96.31 114 TYR A C 1
ATOM 887 O O . TYR A 1 114 ? -2.314 -1.622 2.101 1.00 96.31 114 TYR A O 1
ATOM 895 N N . ILE A 1 115 ? -2.585 -0.797 0.019 1.00 96.06 115 ILE A N 1
ATOM 896 C CA . ILE A 1 115 ? -2.094 -1.975 -0.691 1.00 96.06 115 ILE A CA 1
ATOM 897 C C . ILE A 1 115 ? -1.206 -1.527 -1.853 1.00 96.06 115 ILE A C 1
ATOM 899 O O . ILE A 1 115 ? -1.641 -0.841 -2.771 1.00 96.06 115 ILE A O 1
ATOM 903 N N . THR A 1 116 ? 0.072 -1.885 -1.780 1.00 95.12 116 THR A N 1
ATOM 904 C CA . THR A 1 116 ? 1.082 -1.525 -2.775 1.00 95.12 116 THR A CA 1
ATOM 905 C C . THR A 1 116 ? 1.525 -2.774 -3.522 1.00 95.12 116 THR A C 1
ATOM 907 O O . THR A 1 116 ? 1.618 -3.856 -2.924 1.00 95.12 116 THR A O 1
ATOM 910 N N . PRO A 1 117 ? 1.809 -2.672 -4.822 1.00 93.94 117 PRO A N 1
ATOM 911 C CA . PRO A 1 117 ? 2.242 -3.822 -5.574 1.00 93.94 117 PRO A CA 1
ATOM 912 C C . PRO A 1 117 ? 3.734 -4.063 -5.326 1.00 93.94 117 PRO A C 1
ATOM 914 O O . PRO A 1 117 ? 4.528 -3.152 -5.081 1.00 93.94 117 PRO A O 1
ATOM 917 N N . ASN A 1 118 ? 4.136 -5.324 -5.372 1.00 91.19 118 ASN A N 1
ATOM 918 C CA . ASN A 1 118 ? 5.479 -5.753 -5.028 1.00 91.19 118 ASN A CA 1
ATOM 919 C C . ASN A 1 118 ? 6.380 -5.862 -6.264 1.00 91.19 118 ASN A C 1
ATOM 921 O O . ASN A 1 118 ? 6.964 -6.909 -6.527 1.00 91.19 118 ASN A O 1
ATOM 925 N N . HIS A 1 119 ? 6.493 -4.774 -7.023 1.00 89.12 119 HIS A N 1
ATOM 926 C CA . HIS A 1 119 ? 7.361 -4.678 -8.199 1.00 89.12 119 HIS A CA 1
ATOM 927 C C . HIS A 1 119 ? 8.164 -3.371 -8.198 1.00 89.12 119 HIS A C 1
ATOM 929 O O . HIS A 1 119 ? 8.124 -2.597 -7.237 1.00 89.12 119 HIS A O 1
ATOM 935 N N . ALA A 1 120 ? 9.010 -3.183 -9.210 1.00 89.25 120 ALA A N 1
ATOM 936 C CA . ALA A 1 120 ? 9.777 -1.950 -9.381 1.00 89.25 120 ALA A CA 1
ATOM 937 C C . ALA A 1 120 ? 8.844 -0.767 -9.691 1.00 89.25 120 ALA A C 1
ATOM 939 O O . ALA A 1 120 ? 7.804 -0.967 -10.304 1.00 89.25 120 ALA A O 1
ATOM 940 N N . GLU A 1 121 ? 9.208 0.459 -9.311 1.00 90.62 121 GLU A N 1
ATOM 941 C CA . GLU A 1 121 ? 8.450 1.634 -9.779 1.00 90.62 121 GLU A CA 1
ATOM 942 C C . GLU A 1 121 ? 8.558 1.761 -11.318 1.00 90.62 121 GLU A C 1
ATOM 944 O O . GLU A 1 121 ? 9.518 1.241 -11.895 1.00 90.62 121 GLU A O 1
ATOM 949 N N . PRO A 1 122 ? 7.620 2.415 -12.024 1.00 91.38 122 PRO A N 1
ATOM 950 C CA . PRO A 1 122 ? 7.705 2.554 -13.481 1.00 91.38 122 PRO A CA 1
ATOM 951 C C . PRO A 1 122 ? 8.955 3.329 -13.929 1.00 91.38 122 PRO A C 1
ATOM 953 O O . PRO A 1 122 ? 9.509 4.144 -13.183 1.00 91.38 122 PRO A O 1
ATOM 956 N N . GLU A 1 123 ? 9.430 3.082 -15.151 1.00 89.81 123 GLU A N 1
ATOM 957 C CA . GLU A 1 123 ? 10.411 3.941 -15.828 1.00 89.81 123 GLU A CA 1
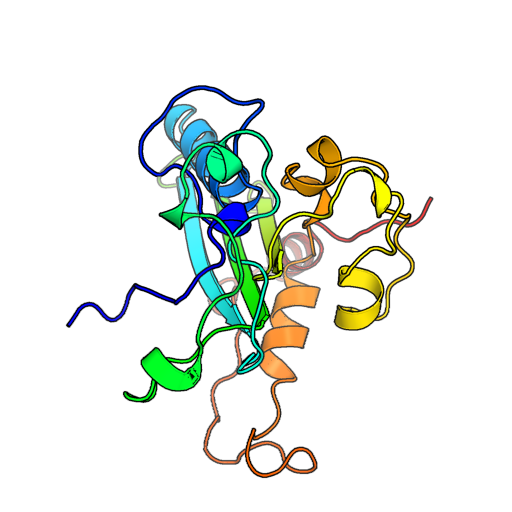ATOM 958 C C . GLU A 1 123 ? 9.756 5.251 -16.321 1.00 89.81 123 GLU A C 1
ATOM 960 O O . GLU A 1 123 ? 8.564 5.289 -16.615 1.00 89.81 123 GLU A O 1
ATOM 965 N N . ASP A 1 124 ? 10.515 6.354 -16.429 1.00 86.62 124 ASP A N 1
ATOM 966 C CA . ASP A 1 124 ? 9.942 7.664 -16.818 1.00 86.62 124 ASP A CA 1
ATOM 967 C C . ASP A 1 124 ? 9.300 7.635 -18.219 1.00 86.62 124 ASP A C 1
ATOM 969 O O . ASP A 1 124 ? 8.373 8.384 -18.506 1.00 86.62 124 ASP A O 1
ATOM 973 N N . ASN A 1 125 ? 9.792 6.766 -19.104 1.00 90.69 125 ASN A N 1
ATOM 974 C CA . ASN A 1 125 ? 9.265 6.558 -20.454 1.00 90.69 125 ASN A CA 1
ATOM 975 C C . ASN A 1 125 ? 8.084 5.575 -20.518 1.00 90.69 125 ASN A C 1
ATOM 977 O O . ASN A 1 125 ? 7.584 5.329 -21.615 1.00 90.69 125 ASN A O 1
ATOM 981 N N . GLU A 1 126 ? 7.689 4.979 -19.392 1.00 90.88 126 GLU A N 1
ATOM 982 C CA . GLU A 1 126 ? 6.502 4.123 -19.280 1.00 90.88 126 GLU A CA 1
ATOM 983 C C . GLU A 1 126 ? 5.278 4.913 -18.798 1.00 90.88 126 GLU A C 1
ATOM 985 O O . GLU A 1 126 ? 4.158 4.450 -18.973 1.00 90.88 126 GLU A O 1
ATOM 990 N N . LEU A 1 127 ? 5.478 6.106 -18.230 1.00 93.06 127 LEU A N 1
ATOM 991 C CA . LEU A 1 127 ? 4.411 6.961 -17.715 1.00 93.06 127 LEU A CA 1
ATOM 992 C C . LEU A 1 127 ? 3.695 7.749 -18.837 1.00 93.06 127 LEU A C 1
ATOM 994 O O . LEU A 1 127 ? 4.355 8.201 -19.781 1.00 93.06 127 LEU A O 1
ATOM 998 N N . PRO A 1 128 ? 2.371 7.982 -18.727 1.00 95.81 128 PRO A N 1
ATOM 999 C CA . PRO A 1 128 ? 1.478 7.509 -17.663 1.00 95.81 128 PRO A CA 1
ATOM 1000 C C . PRO A 1 128 ? 1.132 6.016 -17.783 1.00 95.81 128 PRO A C 1
ATOM 1002 O O . PRO A 1 128 ? 1.022 5.489 -18.890 1.00 95.81 128 PRO A O 1
ATOM 1005 N N . ILE A 1 129 ? 0.909 5.351 -16.645 1.00 95.75 129 ILE A N 1
ATOM 1006 C CA . ILE A 1 129 ? 0.494 3.936 -16.587 1.00 95.75 129 ILE A CA 1
ATOM 1007 C C . ILE A 1 129 ? -0.906 3.782 -15.997 1.00 95.75 129 ILE A C 1
ATOM 1009 O O . ILE A 1 129 ? -1.326 4.573 -15.151 1.00 95.75 129 ILE A O 1
ATOM 1013 N N . GLU A 1 130 ? -1.634 2.759 -16.444 1.00 96.12 130 GLU A N 1
ATOM 1014 C CA . GLU A 1 130 ? -2.917 2.396 -15.842 1.00 96.12 130 GLU A CA 1
ATOM 1015 C C . GLU A 1 130 ? -2.728 2.051 -14.361 1.00 96.12 130 GLU A C 1
ATOM 1017 O O . GLU A 1 130 ? -1.728 1.437 -13.976 1.00 96.12 130 GLU A O 1
ATOM 1022 N N . HIS A 1 131 ? -3.674 2.470 -13.517 1.00 95.81 131 HIS A N 1
ATOM 1023 C CA . HIS A 1 131 ? -3.565 2.251 -12.084 1.00 95.81 131 HIS A CA 1
ATOM 1024 C C . HIS A 1 131 ? -3.676 0.755 -11.769 1.00 95.81 131 HIS A C 1
ATOM 1026 O O . HIS A 1 131 ? -4.732 0.168 -12.005 1.00 95.81 131 HIS A O 1
ATOM 1032 N N . PRO A 1 132 ? -2.670 0.132 -11.124 1.00 95.06 132 PRO A N 1
ATOM 1033 C CA . PRO A 1 132 ? -2.702 -1.312 -10.864 1.00 95.06 132 PRO A CA 1
ATOM 1034 C C . PRO A 1 132 ? -3.869 -1.785 -9.979 1.00 95.06 132 PRO A C 1
ATOM 1036 O O . PRO A 1 132 ? -4.162 -2.975 -9.912 1.00 95.06 132 PRO A O 1
ATOM 1039 N N . LEU A 1 133 ? -4.524 -0.862 -9.267 1.00 95.31 133 LEU A N 1
ATOM 1040 C CA . LEU A 1 133 ? -5.692 -1.156 -8.446 1.00 95.31 133 LEU A CA 1
ATOM 1041 C C . LEU A 1 133 ? -6.959 -1.371 -9.278 1.00 95.31 133 LEU A C 1
ATOM 1043 O O . LEU A 1 133 ? -7.865 -2.033 -8.782 1.00 95.31 133 LEU A O 1
ATOM 1047 N N . ASN A 1 134 ? -7.014 -0.875 -10.520 1.00 93.94 134 ASN A N 1
ATOM 1048 C CA . ASN A 1 134 ? -8.164 -1.064 -11.404 1.00 93.94 134 ASN A CA 1
ATOM 1049 C C . ASN A 1 134 ? -8.416 -2.551 -11.648 1.00 93.94 134 ASN A C 1
ATOM 1051 O O . ASN A 1 134 ? -9.521 -3.032 -11.415 1.00 93.94 134 ASN A O 1
ATOM 1055 N N . ASP A 1 135 ? -7.366 -3.297 -11.992 1.00 91.00 135 ASP A N 1
ATOM 1056 C CA . ASP A 1 135 ? -7.447 -4.745 -12.196 1.00 91.00 135 ASP A CA 1
ATOM 1057 C C . ASP A 1 135 ? -7.690 -5.510 -10.888 1.00 91.00 135 ASP A C 1
ATOM 1059 O O . ASP A 1 135 ? -8.451 -6.478 -10.861 1.00 91.00 135 ASP A O 1
ATOM 1063 N N . LEU A 1 136 ? -7.046 -5.092 -9.791 1.00 91.88 136 LEU A N 1
ATOM 1064 C CA . LEU A 1 136 ? -7.129 -5.802 -8.511 1.00 91.88 136 LEU A CA 1
ATOM 1065 C C . LEU A 1 136 ? -8.504 -5.658 -7.843 1.00 91.88 136 LEU A C 1
ATOM 1067 O O . LEU A 1 136 ? -9.004 -6.616 -7.257 1.00 91.88 136 LEU A O 1
ATOM 1071 N N . LEU A 1 137 ? -9.084 -4.457 -7.888 1.00 91.25 137 LEU A N 1
ATOM 1072 C CA . LEU A 1 137 ? -10.322 -4.100 -7.188 1.00 91.25 137 LEU A CA 1
ATOM 1073 C C . LEU A 1 137 ? -11.529 -3.982 -8.122 1.00 91.25 137 LEU A C 1
ATOM 1075 O O . LEU A 1 137 ? -12.641 -3.778 -7.636 1.00 91.25 137 LEU A O 1
ATOM 1079 N N . ASN A 1 138 ? -11.327 -4.125 -9.436 1.00 88.44 138 ASN A N 1
ATOM 1080 C CA . ASN A 1 138 ? -12.338 -3.856 -10.458 1.00 88.44 138 ASN A CA 1
ATOM 1081 C C . ASN A 1 138 ? -12.923 -2.434 -10.305 1.00 88.44 138 ASN A C 1
ATOM 1083 O O . ASN A 1 138 ? -14.139 -2.243 -10.220 1.00 88.44 138 ASN A O 1
ATOM 1087 N N . GLU A 1 139 ? -12.026 -1.449 -10.232 1.00 88.88 139 GLU A N 1
ATOM 1088 C CA . GLU A 1 139 ? -12.322 -0.016 -10.109 1.00 88.88 139 GLU A CA 1
ATOM 1089 C C . GLU A 1 139 ? -11.857 0.765 -11.346 1.00 88.88 139 GLU A C 1
ATOM 1091 O O . GLU A 1 139 ? -11.026 0.297 -12.119 1.00 88.88 139 GLU A O 1
ATOM 1096 N N . GLU A 1 140 ? -12.360 1.989 -11.507 1.00 90.06 140 GLU A N 1
ATOM 1097 C CA . GLU A 1 140 ? -11.930 2.924 -12.552 1.00 90.06 140 GLU A CA 1
ATOM 1098 C C . GLU A 1 140 ? -11.196 4.118 -11.924 1.00 90.06 140 GLU A C 1
ATOM 1100 O O . GLU A 1 140 ? -11.742 5.214 -11.791 1.00 90.06 140 GLU A O 1
ATOM 1105 N N . ARG A 1 141 ? -9.949 3.907 -11.495 1.00 93.00 141 ARG A N 1
ATOM 1106 C CA . ARG A 1 141 ? -9.048 4.981 -11.054 1.00 93.00 141 ARG A CA 1
ATOM 1107 C C . ARG A 1 141 ? -8.310 5.594 -12.242 1.00 93.00 141 ARG A C 1
ATOM 1109 O O . ARG A 1 141 ? -8.056 4.929 -13.249 1.00 93.00 141 ARG A O 1
ATOM 1116 N N . GLY A 1 142 ? -7.939 6.867 -12.097 1.00 94.00 142 GLY A N 1
ATOM 1117 C CA . GLY A 1 142 ? -7.116 7.590 -13.070 1.00 94.00 142 GLY A CA 1
ATOM 1118 C C . GLY A 1 142 ? -5.715 6.991 -13.230 1.00 94.00 142 GLY A C 1
ATOM 1119 O O . GLY A 1 142 ? -5.257 6.232 -12.381 1.00 94.00 142 GLY A O 1
ATOM 1120 N N . PHE A 1 143 ? -5.041 7.338 -14.326 1.00 96.38 143 PHE A N 1
ATOM 1121 C CA . PHE A 1 143 ? -3.662 6.924 -14.583 1.00 96.38 143 PHE A CA 1
ATOM 1122 C C . PHE A 1 143 ? -2.704 7.469 -13.518 1.00 96.38 143 PHE A C 1
ATOM 1124 O O . PHE A 1 143 ? -2.915 8.559 -12.996 1.00 96.38 143 PHE A O 1
ATOM 1131 N N . ILE A 1 144 ? -1.624 6.730 -13.258 1.00 95.88 144 ILE A N 1
ATOM 1132 C CA . ILE A 1 144 ? -0.483 7.236 -12.494 1.00 95.88 144 ILE A CA 1
ATOM 1133 C C . ILE A 1 144 ? 0.422 7.988 -13.474 1.00 95.88 144 ILE A C 1
ATOM 1135 O O . ILE A 1 144 ? 0.989 7.395 -14.396 1.00 95.88 144 ILE A O 1
ATOM 1139 N N . GLU A 1 145 ? 0.558 9.292 -13.269 1.00 95.25 145 GLU A N 1
ATOM 1140 C CA . GLU A 1 145 ? 1.210 10.234 -14.184 1.00 95.25 145 GLU A CA 1
ATOM 1141 C C . GLU A 1 145 ? 2.705 10.410 -13.887 1.00 95.25 145 GLU A C 1
ATOM 1143 O O . GLU A 1 145 ? 3.479 10.856 -14.736 1.00 95.25 145 GLU A O 1
ATOM 1148 N N . SER A 1 146 ? 3.134 10.093 -12.663 1.00 91.94 146 SER A N 1
ATOM 1149 C CA . SER A 1 146 ? 4.498 10.363 -12.201 1.00 91.94 146 SER A CA 1
ATOM 1150 C C . SER A 1 146 ? 5.032 9.316 -11.226 1.00 91.94 146 SER A C 1
ATOM 1152 O O . SER A 1 146 ? 4.287 8.589 -10.566 1.00 91.94 146 SER A O 1
ATOM 1154 N N . ARG A 1 147 ? 6.360 9.270 -11.071 1.00 88.19 147 ARG A N 1
ATOM 1155 C CA . ARG A 1 147 ? 7.000 8.467 -10.017 1.00 88.19 147 ARG A CA 1
ATOM 1156 C C . ARG A 1 147 ? 6.712 9.013 -8.629 1.00 88.19 147 ARG A C 1
ATOM 1158 O O . ARG A 1 147 ? 6.680 8.260 -7.664 1.00 88.19 147 ARG A O 1
ATOM 1165 N N . GLU A 1 148 ? 6.541 10.320 -8.508 1.00 87.88 148 GLU A N 1
ATOM 1166 C CA . GLU A 1 148 ? 6.135 10.967 -7.269 1.00 87.88 148 GLU A CA 1
ATOM 1167 C C . GLU A 1 148 ? 4.763 10.459 -6.825 1.00 87.88 148 GLU A C 1
ATOM 1169 O O . GLU A 1 148 ? 4.623 10.054 -5.675 1.00 87.88 148 GLU A O 1
ATOM 1174 N N . GLU A 1 149 ? 3.806 10.387 -7.750 1.00 92.00 149 GLU A N 1
ATOM 1175 C CA . GLU A 1 149 ? 2.482 9.810 -7.511 1.00 92.00 149 GLU A CA 1
ATOM 1176 C C . GLU A 1 149 ? 2.569 8.315 -7.184 1.00 92.00 149 GLU A C 1
ATOM 1178 O O . GLU A 1 149 ? 1.972 7.868 -6.210 1.00 92.00 149 GLU A O 1
ATOM 1183 N N . TRP A 1 150 ? 3.414 7.547 -7.883 1.00 92.12 150 TRP A N 1
ATOM 1184 C CA . TRP A 1 150 ? 3.690 6.148 -7.524 1.00 92.12 150 TRP A CA 1
ATOM 1185 C C . TRP A 1 150 ? 4.180 5.986 -6.076 1.00 92.12 150 TRP A C 1
ATOM 1187 O O . TRP A 1 150 ? 3.911 4.985 -5.416 1.00 92.12 150 TRP A O 1
ATOM 1197 N N . ARG A 1 151 ? 4.948 6.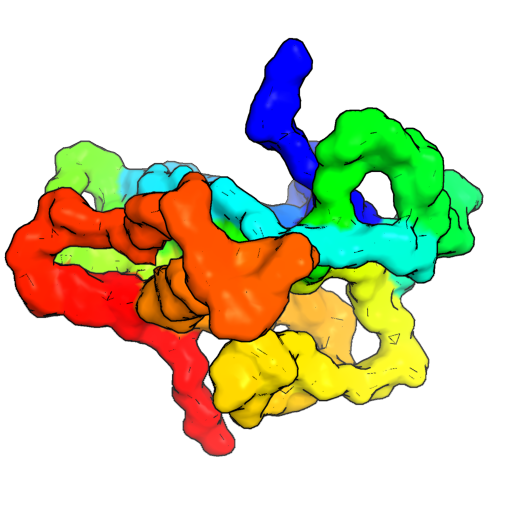950 -5.566 1.00 89.31 151 ARG A N 1
ATOM 1198 C CA . ARG A 1 151 ? 5.526 6.913 -4.214 1.00 89.31 151 ARG A CA 1
ATOM 1199 C C . ARG A 1 151 ? 4.596 7.510 -3.155 1.00 89.31 151 ARG A C 1
ATOM 1201 O O . ARG A 1 151 ? 4.914 7.391 -1.967 1.00 89.31 151 ARG A O 1
ATOM 1208 N N . ASP A 1 152 ? 3.503 8.153 -3.551 1.00 89.56 152 ASP A N 1
ATOM 1209 C CA . ASP A 1 152 ? 2.521 8.737 -2.642 1.00 89.56 152 ASP A CA 1
ATOM 1210 C C . ASP A 1 152 ? 1.690 7.622 -1.975 1.00 89.56 152 ASP A C 1
ATOM 1212 O O . ASP A 1 152 ? 1.110 6.789 -2.675 1.00 89.56 152 ASP A O 1
ATOM 1216 N N . PRO A 1 153 ? 1.626 7.555 -0.630 1.00 89.75 153 PRO A N 1
ATOM 1217 C CA . PRO A 1 153 ? 0.736 6.635 0.072 1.00 89.75 153 PRO A CA 1
ATOM 1218 C C . PRO A 1 153 ? -0.724 6.695 -0.387 1.00 89.75 153 PRO A C 1
ATOM 1220 O O . PRO A 1 153 ? -1.371 5.651 -0.444 1.00 89.75 153 PRO A O 1
ATOM 1223 N N . GLU A 1 154 ? -1.250 7.881 -0.711 1.00 91.44 154 GLU A N 1
ATOM 1224 C CA . GLU A 1 154 ? -2.674 8.041 -1.031 1.00 91.44 154 GLU A CA 1
ATOM 1225 C C . GLU A 1 154 ? -3.050 7.420 -2.383 1.00 91.44 154 GLU A C 1
ATOM 1227 O O . GLU A 1 154 ? -4.173 6.939 -2.527 1.00 91.44 154 GLU A O 1
ATOM 1232 N N . THR A 1 155 ? -2.104 7.297 -3.321 1.00 93.25 155 THR A N 1
ATOM 1233 C CA . THR A 1 155 ? -2.276 6.519 -4.565 1.00 93.25 155 THR A CA 1
ATOM 1234 C C . THR A 1 155 ? -2.683 5.074 -4.272 1.00 93.25 155 THR A C 1
ATOM 1236 O O . THR A 1 155 ? -3.475 4.465 -4.982 1.00 93.25 155 THR A O 1
ATOM 1239 N N . TRP A 1 156 ? -2.180 4.517 -3.173 1.00 94.94 156 TRP A N 1
ATOM 1240 C CA . TRP A 1 156 ? -2.372 3.116 -2.801 1.00 94.94 156 TRP A CA 1
ATOM 1241 C C . TRP A 1 156 ? -3.461 2.901 -1.755 1.00 94.94 156 TRP A C 1
ATOM 1243 O O . TRP A 1 156 ? -3.572 1.804 -1.196 1.00 94.94 156 TRP A O 1
ATOM 1253 N N . ARG A 1 157 ? -4.232 3.947 -1.447 1.00 95.19 157 ARG A N 1
ATOM 1254 C CA . ARG A 1 157 ? -5.272 3.892 -0.428 1.00 95.19 157 ARG A CA 1
ATOM 1255 C C . ARG A 1 157 ? -6.494 3.127 -0.927 1.00 95.19 157 ARG A C 1
ATOM 1257 O O . ARG A 1 157 ? -6.962 3.319 -2.052 1.00 95.19 157 ARG A O 1
ATOM 1264 N N . VAL A 1 158 ? -6.999 2.262 -0.060 1.00 95.81 158 VAL A N 1
ATOM 1265 C CA . VAL A 1 158 ? -8.217 1.465 -0.248 1.00 95.81 158 VAL A CA 1
ATOM 1266 C C . VAL A 1 158 ? -9.048 1.529 1.027 1.00 95.81 158 VAL A C 1
ATOM 1268 O O . VAL A 1 158 ? -8.546 1.952 2.072 1.00 95.81 158 VAL A O 1
ATOM 1271 N N . SER A 1 159 ? -10.301 1.089 0.969 1.00 95.50 159 SER A N 1
ATOM 1272 C CA . SER A 1 159 ? -11.103 0.927 2.177 1.00 95.50 159 SER A CA 1
ATOM 1273 C C . SER A 1 159 ? -10.749 -0.360 2.923 1.00 95.50 159 SER A C 1
ATOM 1275 O O . SER A 1 159 ? -10.206 -1.324 2.364 1.00 95.50 159 SER A O 1
ATOM 1277 N N . LEU A 1 160 ? -11.067 -0.405 4.218 1.00 95.06 160 LEU A N 1
ATOM 1278 C CA . LEU A 1 160 ? -10.890 -1.623 5.008 1.00 95.06 160 LEU A CA 1
ATOM 1279 C C . LEU A 1 160 ? -11.801 -2.752 4.508 1.00 95.06 160 LEU A C 1
ATOM 1281 O O . LEU A 1 160 ? -11.383 -3.911 4.518 1.00 95.06 160 LEU A O 1
ATOM 1285 N N . GLN A 1 161 ? -12.995 -2.413 4.011 1.00 94.19 161 GLN A N 1
ATOM 1286 C CA . GLN A 1 161 ? -13.897 -3.357 3.352 1.00 94.19 161 GLN A CA 1
ATOM 1287 C C . GLN A 1 161 ? -13.251 -3.989 2.115 1.00 94.19 161 GLN A C 1
ATOM 1289 O O . GLN A 1 161 ? -13.205 -5.212 2.019 1.00 94.19 161 GLN A O 1
ATOM 1294 N N . GLN A 1 162 ? -12.665 -3.181 1.227 1.00 94.88 162 GLN A N 1
ATOM 1295 C CA . GLN A 1 162 ? -11.991 -3.671 0.021 1.00 94.88 162 GLN A CA 1
ATOM 1296 C C . GLN A 1 162 ? -10.844 -4.624 0.342 1.00 94.88 162 GLN A C 1
ATOM 1298 O O . GLN A 1 162 ? -10.739 -5.700 -0.249 1.00 94.88 162 GLN A O 1
ATOM 1303 N N . LEU A 1 163 ? -9.998 -4.265 1.314 1.00 94.88 163 LEU A N 1
ATOM 1304 C CA . LEU A 1 163 ? -8.937 -5.162 1.755 1.00 94.88 163 LEU A CA 1
ATOM 1305 C C . LEU A 1 163 ? -9.523 -6.458 2.325 1.00 94.88 163 LEU A C 1
ATOM 1307 O O . LEU A 1 163 ? -9.057 -7.537 1.974 1.00 94.88 163 LEU A O 1
ATOM 1311 N N . GLN A 1 164 ? -10.536 -6.380 3.186 1.00 93.31 164 GLN A N 1
ATOM 1312 C CA . GLN A 1 164 ? -11.147 -7.567 3.779 1.00 93.31 164 GLN A CA 1
ATOM 1313 C C . GLN A 1 164 ? -11.727 -8.510 2.714 1.00 93.31 164 GLN A C 1
ATOM 1315 O O . GLN A 1 164 ? -11.489 -9.718 2.777 1.00 93.31 164 GLN A O 1
ATOM 1320 N N . ASP A 1 165 ? -12.418 -7.973 1.710 1.00 91.31 165 ASP A N 1
ATOM 1321 C CA . ASP A 1 165 ? -12.982 -8.755 0.608 1.00 91.31 165 ASP A CA 1
ATOM 1322 C C . ASP A 1 165 ? -11.884 -9.399 -0.253 1.00 91.31 165 ASP A C 1
ATOM 1324 O O . ASP A 1 165 ? -11.981 -10.579 -0.599 1.00 91.31 165 ASP A O 1
ATOM 1328 N N . LEU A 1 166 ? -10.778 -8.693 -0.519 1.00 90.62 166 LEU A N 1
ATOM 1329 C CA . LEU A 1 166 ? -9.598 -9.271 -1.178 1.00 90.62 166 LEU A CA 1
ATOM 1330 C C . LEU A 1 166 ? -8.967 -10.410 -0.367 1.00 90.62 166 LEU A C 1
ATOM 1332 O O . LEU A 1 166 ? -8.545 -11.425 -0.919 1.00 90.62 166 LEU A O 1
ATOM 1336 N N . LEU A 1 167 ? -8.867 -10.258 0.954 1.00 89.06 167 LEU A N 1
ATOM 1337 C CA . LEU A 1 167 ? -8.271 -11.281 1.813 1.00 89.06 167 LEU A CA 1
ATOM 1338 C C . LEU A 1 167 ? -9.159 -12.523 1.941 1.00 89.06 167 LEU A C 1
ATOM 1340 O O . LEU A 1 167 ? -8.629 -13.631 2.009 1.00 89.06 167 LEU A O 1
ATOM 1344 N N . ASN A 1 168 ? -10.478 -12.341 1.926 1.00 87.62 168 ASN A N 1
ATOM 1345 C CA . ASN A 1 168 ? -11.457 -13.421 2.056 1.00 87.62 168 ASN A CA 1
ATOM 1346 C C . ASN A 1 168 ? -11.836 -14.073 0.717 1.00 87.62 168 ASN A C 1
ATOM 1348 O O . ASN A 1 168 ? -12.372 -15.177 0.710 1.00 87.62 168 ASN A O 1
ATOM 1352 N N . SER A 1 169 ? -11.546 -13.429 -0.417 1.00 79.31 169 SER A N 1
ATOM 1353 C CA . SER A 1 169 ? -11.736 -14.000 -1.761 1.00 79.31 169 SER A CA 1
ATOM 1354 C C . SER A 1 169 ? -10.565 -14.868 -2.234 1.00 79.31 169 SER A C 1
ATOM 1356 O O . SER A 1 169 ? -10.618 -15.425 -3.333 1.00 79.31 169 SER A O 1
ATOM 1358 N N . ARG A 1 170 ? -9.516 -15.019 -1.411 1.00 65.19 170 ARG A N 1
ATOM 1359 C CA . ARG A 1 170 ? -8.385 -15.912 -1.687 1.00 65.19 170 ARG A CA 1
ATOM 1360 C C . ARG A 1 170 ? -8.894 -17.336 -1.900 1.00 65.19 170 ARG A C 1
ATOM 1362 O O . ARG A 1 170 ? -9.395 -17.973 -0.979 1.00 65.19 170 ARG A O 1
ATOM 1369 N N . LYS A 1 171 ? -8.755 -17.823 -3.130 1.00 53.44 171 LYS A N 1
ATOM 1370 C CA . LYS A 1 171 ? -9.072 -19.204 -3.501 1.00 53.44 171 LYS A CA 1
ATOM 1371 C C . LYS A 1 171 ? -7.880 -20.120 -3.246 1.00 53.44 171 LYS A C 1
ATOM 1373 O O . LYS A 1 171 ? -6.751 -19.636 -3.135 1.00 53.44 171 LYS A O 1
ATOM 1378 N N . ASP A 1 172 ? -8.132 -21.425 -3.180 1.00 51.19 172 ASP A N 1
ATOM 1379 C CA . ASP A 1 172 ? -7.071 -22.425 -3.059 1.00 51.19 172 ASP A CA 1
ATOM 1380 C C . ASP A 1 172 ? -6.051 -22.249 -4.202 1.00 51.19 172 ASP A C 1
ATOM 1382 O O . ASP A 1 172 ? -6.430 -22.344 -5.375 1.00 51.19 172 ASP A O 1
ATOM 1386 N N . PRO A 1 173 ? -4.758 -22.007 -3.917 1.00 45.19 173 PRO A N 1
ATOM 1387 C CA . PRO A 1 173 ? -3.740 -21.905 -4.958 1.00 45.19 173 PRO A CA 1
ATOM 1388 C C . PRO A 1 173 ? -3.537 -23.212 -5.750 1.00 45.19 173 PRO A C 1
ATOM 1390 O O . PRO A 1 173 ? -2.946 -23.173 -6.829 1.00 45.19 173 PRO A O 1
ATOM 1393 N N . GLN A 1 174 ? -4.006 -24.362 -5.253 1.00 44.19 174 GLN A N 1
ATOM 1394 C CA . GLN A 1 174 ? -4.004 -25.643 -5.968 1.00 44.19 174 GLN A CA 1
ATOM 1395 C C . GLN A 1 174 ? -5.318 -25.932 -6.703 1.00 44.19 174 GLN A C 1
ATOM 1397 O O . GLN A 1 174 ? -5.311 -26.748 -7.627 1.00 44.19 174 GLN A O 1
ATOM 1402 N N . ASN A 1 175 ? -6.420 -25.267 -6.340 1.00 48.44 175 ASN A N 1
ATOM 1403 C CA . ASN A 1 175 ? -7.720 -25.463 -6.977 1.00 48.44 175 ASN A CA 1
ATOM 1404 C C . ASN A 1 175 ? -8.557 -24.163 -7.032 1.00 48.44 175 ASN A C 1
ATOM 1406 O O . ASN A 1 175 ? -9.454 -23.961 -6.218 1.00 48.44 175 ASN A O 1
ATOM 1410 N N . PRO A 1 176 ? -8.324 -23.272 -8.014 1.00 52.69 176 PRO A N 1
ATOM 1411 C CA . PRO A 1 176 ? -8.960 -21.949 -8.088 1.00 52.69 176 PRO A CA 1
ATOM 1412 C C . PRO A 1 176 ? -10.479 -21.960 -8.381 1.00 52.69 176 PRO A C 1
ATOM 1414 O O . PRO A 1 176 ? -11.092 -20.895 -8.514 1.00 52.69 176 PRO A O 1
ATOM 1417 N N . GLU A 1 177 ? -11.109 -23.131 -8.490 1.00 50.97 177 GLU A N 1
ATOM 1418 C CA . GLU A 1 177 ? -12.570 -23.291 -8.550 1.00 50.97 177 GLU A CA 1
ATOM 1419 C C . GLU A 1 177 ? -13.190 -23.708 -7.205 1.00 50.97 177 GLU A C 1
ATOM 1421 O O . GLU A 1 177 ? -14.406 -23.624 -7.043 1.00 50.97 177 GLU A O 1
ATOM 1426 N N . GLU A 1 178 ? -12.371 -24.075 -6.217 1.00 45.84 178 GLU A N 1
ATOM 1427 C CA . GLU A 1 178 ? -12.796 -24.456 -4.873 1.00 45.84 178 GLU A CA 1
ATOM 1428 C C . GLU A 1 178 ? -12.270 -23.437 -3.846 1.00 45.84 178 GLU A C 1
ATOM 1430 O O . GLU A 1 178 ? -11.128 -22.974 -3.890 1.00 45.84 178 GLU A O 1
ATOM 1435 N N . THR A 1 179 ? -13.119 -23.038 -2.900 1.00 51.16 179 THR A N 1
ATOM 1436 C CA . THR A 1 179 ? -12.633 -22.456 -1.643 1.00 51.16 179 THR A CA 1
ATOM 1437 C C . THR A 1 179 ? -11.882 -23.557 -0.903 1.00 51.16 179 THR A C 1
ATOM 1439 O O . THR A 1 179 ? -12.509 -24.571 -0.594 1.00 51.16 179 THR A O 1
ATOM 1442 N N . ASP A 1 180 ? -10.580 -23.379 -0.650 1.00 45.72 180 ASP A N 1
ATOM 1443 C CA . ASP A 1 180 ? -9.754 -24.354 0.076 1.00 45.72 180 ASP A CA 1
ATOM 1444 C C . ASP A 1 180 ? -10.427 -24.680 1.423 1.00 45.72 180 ASP A C 1
ATOM 1446 O O . ASP A 1 180 ? -10.503 -23.800 2.290 1.00 45.72 180 ASP A O 1
ATOM 1450 N N . PRO A 1 181 ? -10.916 -25.913 1.646 1.00 45.06 181 PRO A N 1
ATOM 1451 C CA . PRO A 1 181 ? -11.521 -26.300 2.917 1.00 45.06 181 PRO A CA 1
ATOM 1452 C C . PRO A 1 181 ? -10.511 -26.308 4.083 1.00 45.06 181 PRO A C 1
ATOM 1454 O O . PRO A 1 181 ? -10.898 -26.567 5.221 1.00 45.06 181 PRO A O 1
ATOM 1457 N N . HIS A 1 182 ? -9.222 -26.047 3.834 1.00 44.78 182 HIS A N 1
ATOM 1458 C CA . HIS A 1 182 ? -8.183 -25.899 4.852 1.00 44.78 182 HIS A CA 1
ATOM 1459 C C . HIS A 1 182 ? -7.869 -24.445 5.241 1.00 44.78 182 HIS A C 1
ATOM 1461 O O . HIS A 1 182 ? -7.108 -24.237 6.190 1.00 44.78 182 HIS A O 1
ATOM 1467 N N . PHE A 1 183 ? -8.492 -23.447 4.604 1.00 50.97 183 PHE A N 1
ATO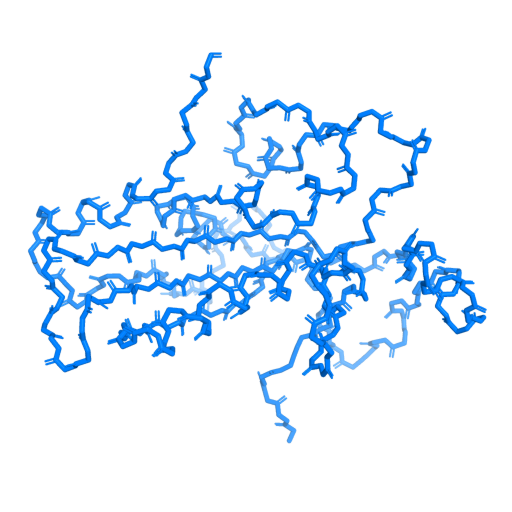M 1468 C CA . PHE A 1 183 ? -8.445 -22.048 5.040 1.00 50.97 183 PHE A CA 1
ATOM 1469 C C . PHE A 1 183 ? -9.803 -21.595 5.605 1.00 50.97 183 PHE A C 1
ATOM 1471 O O . PHE A 1 183 ? -10.450 -20.695 5.086 1.00 50.97 183 PHE A O 1
ATOM 1478 N N . ASP A 1 184 ? -10.196 -22.157 6.753 1.00 54.75 184 ASP A N 1
ATOM 1479 C CA . ASP A 1 184 ? -11.356 -21.714 7.561 1.00 54.75 184 ASP A CA 1
ATOM 1480 C C . ASP A 1 184 ? -11.180 -20.307 8.189 1.00 54.75 184 ASP A C 1
ATOM 1482 O O . ASP A 1 184 ? -11.970 -19.873 9.031 1.00 54.75 184 ASP A O 1
ATOM 1486 N N . PHE A 1 185 ? -10.119 -19.579 7.835 1.00 65.75 185 PHE A N 1
ATOM 1487 C CA . PHE A 1 185 ? -9.820 -18.274 8.408 1.00 65.75 185 PHE A CA 1
ATOM 1488 C C . PHE A 1 185 ? -10.456 -17.157 7.580 1.00 65.75 185 PHE A C 1
ATOM 1490 O O . PHE A 1 185 ? -9.992 -16.842 6.487 1.00 65.75 185 PHE A O 1
ATOM 1497 N N . GLN A 1 186 ? -11.479 -16.516 8.145 1.00 78.38 186 GLN A N 1
ATOM 1498 C CA . GLN A 1 186 ? -12.010 -15.258 7.631 1.00 78.38 186 GLN A CA 1
ATOM 1499 C C . GLN A 1 186 ? -11.341 -14.086 8.343 1.00 78.38 186 GLN A C 1
ATOM 1501 O O . GLN A 1 186 ? -11.348 -13.995 9.573 1.00 78.38 186 GLN A O 1
ATOM 1506 N N . PHE A 1 187 ? -10.784 -13.166 7.563 1.00 84.25 187 PHE A N 1
ATOM 1507 C CA . PHE A 1 187 ? -10.352 -11.877 8.072 1.00 84.25 187 PHE A CA 1
ATOM 1508 C C . PHE A 1 187 ? -11.583 -11.064 8.484 1.00 84.25 187 PHE A C 1
ATOM 1510 O O . PHE A 1 187 ? -12.440 -10.756 7.655 1.00 84.25 187 PHE A O 1
ATOM 1517 N N . ASP A 1 188 ? -11.633 -10.702 9.765 1.00 89.38 188 ASP A N 1
ATOM 1518 C CA . ASP A 1 188 ? -12.517 -9.676 10.313 1.00 89.38 188 ASP A CA 1
ATOM 1519 C C . ASP A 1 188 ? -11.690 -8.738 11.200 1.00 89.38 188 ASP A C 1
ATOM 1521 O O . ASP A 1 188 ? -11.425 -9.020 12.375 1.00 89.38 188 ASP A O 1
ATOM 1525 N N . PHE A 1 189 ? -11.265 -7.616 10.613 1.00 87.44 189 PHE A N 1
ATOM 1526 C CA . PHE A 1 189 ? -10.414 -6.627 11.280 1.00 87.44 189 PHE A CA 1
ATOM 1527 C C . PHE A 1 189 ? -11.088 -5.978 12.491 1.00 87.44 189 PHE A C 1
ATOM 1529 O O . PHE A 1 189 ? -10.400 -5.499 13.390 1.00 87.44 189 PHE A O 1
ATOM 1536 N N . LEU A 1 190 ? -12.423 -5.962 12.522 1.00 90.81 190 LEU A N 1
ATOM 1537 C CA . LEU A 1 190 ? -13.217 -5.241 13.513 1.00 90.81 190 LEU A CA 1
ATOM 1538 C C . LEU A 1 190 ? -14.079 -6.193 14.355 1.00 90.81 190 LEU A C 1
ATOM 1540 O O . LEU A 1 190 ? -15.071 -5.763 14.939 1.00 90.81 190 LEU A O 1
ATOM 1544 N N . SER A 1 191 ? -13.724 -7.482 14.432 1.00 88.50 191 SER A N 1
ATOM 1545 C CA . SER A 1 191 ? -14.495 -8.527 15.140 1.00 88.50 191 SER A CA 1
ATOM 1546 C C . SER A 1 191 ? -14.777 -8.220 16.615 1.00 88.50 191 SER A C 1
ATOM 1548 O O . SER A 1 191 ? -15.761 -8.698 17.179 1.00 88.50 191 SER A O 1
ATOM 1550 N N . HIS A 1 192 ? -13.940 -7.395 17.247 1.00 85.81 192 HIS A N 1
ATOM 1551 C CA . HIS A 1 192 ? -14.110 -6.955 18.633 1.00 85.81 192 HIS A CA 1
ATOM 1552 C C . HIS A 1 192 ? -14.896 -5.641 18.784 1.00 85.81 192 HIS A C 1
ATOM 1554 O O . HIS A 1 192 ? -15.227 -5.258 19.906 1.00 85.81 192 HIS A O 1
ATOM 1560 N N . ILE A 1 193 ? -15.221 -4.957 17.683 1.00 87.88 193 ILE A N 1
ATOM 1561 C CA . ILE A 1 193 ? -16.019 -3.727 17.680 1.00 87.88 193 ILE A CA 1
ATOM 1562 C C . ILE A 1 193 ? -17.487 -4.101 17.485 1.00 87.88 193 ILE A C 1
ATOM 1564 O O . ILE A 1 193 ? -17.889 -4.583 16.428 1.00 87.88 193 ILE A O 1
ATOM 1568 N N . THR A 1 194 ? -18.292 -3.873 18.523 1.00 87.56 194 THR A N 1
ATOM 1569 C CA . THR A 1 194 ? -19.722 -4.229 18.538 1.00 87.56 194 THR A CA 1
ATOM 1570 C C . THR A 1 194 ? -20.643 -3.079 18.133 1.00 87.56 194 THR A C 1
ATOM 1572 O O . THR A 1 194 ? -21.794 -3.321 17.774 1.00 87.56 194 THR A O 1
ATOM 1575 N N . ASP A 1 195 ? -20.146 -1.841 18.160 1.00 91.44 195 ASP A N 1
ATOM 1576 C CA . ASP A 1 195 ? -20.884 -0.672 17.689 1.00 91.44 195 ASP A CA 1
ATOM 1577 C C . ASP A 1 195 ? -20.972 -0.687 16.156 1.00 91.44 195 ASP A C 1
ATOM 1579 O O . ASP A 1 195 ? -19.962 -0.606 15.451 1.00 91.44 195 ASP A O 1
ATOM 1583 N N . GLY A 1 196 ? -22.196 -0.815 15.641 1.00 90.38 196 GLY A N 1
ATOM 1584 C CA . GLY A 1 196 ? -22.450 -0.932 14.208 1.00 90.38 196 GLY A CA 1
ATOM 1585 C C . GLY A 1 196 ? -22.154 0.340 13.413 1.00 90.38 196 GLY A C 1
ATOM 1586 O O . GLY A 1 196 ? -21.757 0.237 12.254 1.00 90.38 196 GLY A O 1
ATOM 1587 N N . GLU A 1 197 ? -22.307 1.525 14.009 1.00 91.25 197 GLU A N 1
ATOM 1588 C CA . GLU A 1 197 ? -22.035 2.798 13.330 1.00 91.25 197 GLU A CA 1
ATOM 1589 C C . GLU A 1 197 ? -20.529 3.037 13.225 1.00 91.25 197 GLU A C 1
ATOM 1591 O O . GLU A 1 197 ? -20.028 3.369 12.149 1.00 91.25 197 GLU A O 1
ATOM 1596 N N . VAL A 1 198 ? -19.794 2.783 14.313 1.00 91.75 198 VAL A N 1
ATOM 1597 C CA . VAL A 1 198 ? -18.324 2.852 14.320 1.00 91.75 198 VAL A CA 1
ATOM 1598 C C . VAL A 1 198 ? -17.739 1.827 13.358 1.00 91.75 198 VAL A C 1
ATOM 1600 O O . VAL A 1 198 ? -16.865 2.162 12.559 1.00 91.75 198 VAL A O 1
ATOM 1603 N N . ARG A 1 199 ? -18.247 0.587 13.386 1.00 93.38 199 ARG A N 1
ATOM 1604 C CA . ARG A 1 199 ? -17.803 -0.463 12.467 1.00 93.38 199 ARG A CA 1
ATOM 1605 C C . ARG A 1 199 ? -18.035 -0.048 11.019 1.00 93.38 199 ARG A C 1
ATOM 1607 O O . ARG A 1 199 ? -17.100 -0.114 10.233 1.00 93.38 199 ARG A O 1
ATOM 1614 N N . LYS A 1 200 ? -19.238 0.419 10.673 1.00 91.69 200 LYS A N 1
ATOM 1615 C CA . LYS A 1 200 ? -19.553 0.871 9.313 1.00 91.69 200 LYS A CA 1
ATOM 1616 C C . LYS A 1 200 ? -18.604 1.983 8.855 1.00 91.69 200 LYS A C 1
ATOM 1618 O O . LYS A 1 200 ? -17.985 1.839 7.808 1.00 91.69 200 LYS A O 1
ATOM 1623 N N . LYS A 1 201 ? -18.421 3.025 9.673 1.00 94.06 201 LYS A N 1
ATOM 1624 C CA . LYS A 1 201 ? -17.495 4.129 9.378 1.00 94.06 201 LYS A CA 1
ATOM 1625 C C . LYS A 1 201 ? -16.085 3.616 9.068 1.00 94.06 201 LYS A C 1
ATOM 1627 O O . LYS A 1 201 ? -15.524 3.955 8.038 1.00 94.06 201 LYS A O 1
ATOM 1632 N N . LEU A 1 202 ? -15.514 2.790 9.947 1.00 93.06 202 LEU A N 1
ATOM 1633 C CA . LEU A 1 202 ? -14.146 2.286 9.776 1.00 93.06 202 LEU A CA 1
ATOM 1634 C C . LEU A 1 202 ? -13.994 1.361 8.558 1.00 93.06 202 LEU A C 1
ATOM 1636 O O . LEU A 1 202 ? -12.903 1.275 8.002 1.00 93.06 202 LEU A O 1
ATOM 1640 N N . MET A 1 203 ? -15.061 0.666 8.149 1.00 93.00 203 MET A N 1
ATOM 1641 C CA . MET A 1 203 ? -15.054 -0.165 6.941 1.00 93.00 203 MET A CA 1
ATOM 1642 C C . MET A 1 203 ? -15.023 0.673 5.653 1.00 93.00 203 MET A C 1
ATOM 1644 O O . MET A 1 203 ? -14.371 0.263 4.694 1.00 93.00 203 MET A O 1
ATOM 1648 N N . GLU A 1 204 ? -15.692 1.830 5.661 1.00 90.75 204 GLU A N 1
ATOM 1649 C CA . GLU A 1 204 ? -15.842 2.757 4.524 1.00 90.75 204 GLU A CA 1
ATOM 1650 C C . GLU A 1 204 ? -14.724 3.827 4.469 1.00 90.75 204 GLU A C 1
ATOM 1652 O O . GLU A 1 204 ? -14.484 4.440 3.429 1.00 90.75 204 GLU A O 1
ATOM 1657 N N . ASP A 1 205 ? -13.994 4.053 5.569 1.00 86.12 205 ASP A N 1
ATOM 1658 C CA . ASP A 1 205 ? -12.850 4.973 5.616 1.00 86.12 205 ASP A CA 1
ATOM 1659 C C . ASP A 1 205 ? -11.814 4.596 4.530 1.00 86.12 205 ASP A C 1
ATOM 1661 O O . ASP A 1 205 ? -11.258 3.496 4.523 1.00 86.12 205 ASP A O 1
ATOM 1665 N N . GLY A 1 206 ? -11.519 5.535 3.623 1.00 69.75 206 GLY A N 1
ATOM 1666 C CA . GLY A 1 206 ? -10.586 5.320 2.510 1.00 69.75 206 GLY A CA 1
ATOM 1667 C C . GLY A 1 206 ? -11.220 4.804 1.215 1.00 69.75 206 GLY A C 1
ATOM 1668 O O . GLY A 1 206 ? -10.472 4.493 0.289 1.00 69.75 206 GLY A O 1
ATOM 1669 N N . GLU A 1 207 ? -12.554 4.731 1.124 1.00 76.25 207 GLU A N 1
ATOM 1670 C CA . GLU A 1 207 ? -13.243 4.487 -0.148 1.00 76.25 207 GLU A CA 1
ATOM 1671 C C . GLU A 1 207 ? -12.817 5.497 -1.219 1.00 76.25 207 GLU A C 1
ATOM 1673 O O . GLU A 1 207 ? -12.828 6.716 -1.012 1.00 76.25 207 GLU A O 1
ATOM 1678 N N . TYR A 1 208 ? -12.440 4.968 -2.382 1.00 66.50 208 TYR A N 1
ATOM 1679 C CA . TYR A 1 208 ? -12.186 5.777 -3.560 1.00 66.50 208 TYR A CA 1
ATOM 1680 C C . TYR A 1 208 ? -13.504 6.362 -4.074 1.00 66.50 208 TYR A C 1
ATOM 1682 O O . TYR A 1 208 ? -14.485 5.647 -4.270 1.00 66.50 208 TYR A O 1
ATOM 1690 N N . VAL A 1 209 ? -13.515 7.672 -4.322 1.00 60.16 209 VAL A N 1
ATOM 1691 C CA . VAL A 1 209 ? -14.646 8.367 -4.939 1.00 60.16 209 VAL A CA 1
ATOM 1692 C C . VAL A 1 209 ? -14.201 8.820 -6.331 1.00 60.16 209 VAL A C 1
ATOM 1694 O O . VAL A 1 209 ? -13.381 9.737 -6.417 1.00 60.16 209 VAL A O 1
ATOM 1697 N N . PRO A 1 210 ? -14.692 8.190 -7.416 1.00 53.69 210 PRO A N 1
ATOM 1698 C CA . PRO A 1 210 ? -14.392 8.645 -8.767 1.00 53.69 210 PRO A CA 1
ATOM 1699 C C . PRO A 1 210 ? -14.947 10.061 -8.979 1.00 53.69 210 PRO A C 1
ATOM 1701 O O . PRO A 1 210 ? -16.081 10.350 -8.586 1.00 53.69 210 PRO A O 1
ATOM 1704 N N . PHE A 1 211 ? -14.131 10.942 -9.566 1.00 41.22 211 PHE A N 1
ATOM 1705 C CA . PHE A 1 211 ? -14.496 12.322 -9.915 1.00 41.22 211 PHE A CA 1
ATOM 1706 C C . PHE A 1 211 ? -15.044 12.426 -11.339 1.00 41.22 211 PHE A C 1
ATOM 1708 O O . PHE A 1 211 ? -14.467 11.779 -12.240 1.00 41.22 211 PHE A O 1
#

Sequence (211 aa):
MGSNLIAQSMDNNRRFNQVNPPIGSAWFNIEKFIGNGVEAGKEYYVVAGSLGNDWSSQKKSNAPELLKEPLNQGYTNPQKFNNNISIPEWTWKSAIALPKAGMEITSEAEAFVYITPNHAEPEDNELPIEHPLNDLLNEERGFIESREEWRDPETWRVSLQQLQDLLNSRKDPQNPEETDPHFDFQFDFLSHITDGEVRKKLMEDGEYVPF

Radius of gyration: 18.15 Å; chains: 1; bounding box: 48×40×46 Å

Foldseek 3Di:
DDPPDADFQCLQDPDPDDDDPQRAALNRVVVVVVVVLVVVAKDKDKDKDAAAADLDWAQSEQRPVQVVDVVSGDTDHSVVVVVPRGHGQKIKMKIWIDNHPPDDQDLNIAIWIFMATRGYQDHLVCPFDQQPVCVLQVDRDDTDGDSSCNRHNLSGFAFLLSVQCSVQQDADPVDNVDRPPVCPDRDDPCVVPPDPVSSVRRRCRRHDDDD

pLDDT: mean 83.3, std 15.16, range [38.19, 97.0]

Secondary structure (DSSP, 8-state):
--SS-----HHHH--SS---GGG--HHHHHHHHHHHHHHTT-EEEEEEEEE----S--BS---TTTTTSGGGSSB--GGGGTTT----SEEEEEEEEESSTT----TT-EEEEEEEESSPPPPTTT-SB--HHHHHHT--PPPB--HHHHH-GGGGEE-HHHHHHHHHS--BTTBTTS--TT------TTTT---HHHHHHHHHTT-----